Protein AF-A0A2E5LVS2-F1 (afdb_monomer)

pLDDT: mean 78.03, std 19.82, range [31.12, 96.56]

Structure (mmCIF, N/CA/C/O backbone):
data_AF-A0A2E5LVS2-F1
#
_entry.id   AF-A0A2E5LVS2-F1
#
loop_
_atom_site.group_PDB
_atom_site.id
_atom_site.type_symbol
_atom_site.label_atom_id
_atom_site.label_alt_id
_atom_site.label_comp_id
_atom_site.label_asym_id
_atom_site.label_entity_id
_atom_site.label_seq_id
_atom_site.pdbx_PDB_ins_code
_atom_site.Cartn_x
_atom_site.Cartn_y
_atom_site.Cartn_z
_atom_site.occupancy
_atom_site.B_iso_or_equiv
_atom_site.auth_seq_id
_atom_site.auth_comp_id
_atom_site.auth_asym_id
_atom_site.auth_atom_id
_atom_site.pdbx_PDB_model_num
ATOM 1 N N . MET A 1 1 ? 59.643 54.958 29.162 1.00 41.50 1 MET A N 1
ATOM 2 C CA . MET A 1 1 ? 58.735 55.262 28.036 1.00 41.50 1 MET A CA 1
ATOM 3 C C . MET A 1 1 ? 57.508 54.367 28.189 1.00 41.50 1 MET A C 1
ATOM 5 O O . MET A 1 1 ? 57.642 53.160 28.053 1.00 41.50 1 MET A O 1
ATOM 9 N N . LYS A 1 2 ? 56.372 54.912 28.647 1.00 40.38 2 LYS A N 1
ATOM 10 C CA . LYS A 1 2 ? 55.138 54.144 28.903 1.00 40.38 2 LYS A CA 1
ATOM 11 C C . LYS A 1 2 ? 54.353 54.039 27.594 1.00 40.38 2 LYS A C 1
ATOM 13 O O . LYS A 1 2 ? 54.022 55.072 27.023 1.00 40.38 2 LYS A O 1
ATOM 18 N N . ILE A 1 3 ? 54.081 52.824 27.123 1.00 42.75 3 ILE A N 1
ATOM 19 C CA . ILE A 1 3 ? 53.255 52.580 25.933 1.00 42.75 3 ILE A CA 1
ATOM 20 C C . ILE A 1 3 ? 51.883 52.097 26.410 1.00 42.75 3 ILE A C 1
ATOM 22 O O . ILE A 1 3 ? 51.779 51.124 27.154 1.00 42.75 3 ILE A O 1
ATOM 26 N N . ASN A 1 4 ? 50.848 52.841 26.016 1.00 39.09 4 ASN A N 1
ATOM 27 C CA . ASN A 1 4 ? 49.440 52.609 26.326 1.00 39.09 4 ASN A CA 1
ATOM 28 C C . ASN A 1 4 ? 48.941 51.297 25.701 1.00 39.09 4 ASN A C 1
ATOM 30 O O . ASN A 1 4 ? 48.828 51.189 24.483 1.00 39.09 4 ASN A O 1
ATOM 34 N N . PHE A 1 5 ? 48.566 50.335 26.543 1.00 45.84 5 PHE A N 1
ATOM 35 C CA . PHE A 1 5 ? 48.033 49.018 26.166 1.00 45.84 5 PHE A CA 1
ATOM 36 C C . PHE A 1 5 ? 46.488 48.997 26.114 1.00 45.84 5 PHE A C 1
ATOM 38 O O . PHE A 1 5 ? 45.857 47.999 26.442 1.00 45.84 5 PHE A O 1
ATOM 45 N N . GLY A 1 6 ? 45.861 50.131 25.773 1.00 48.12 6 GLY A N 1
ATOM 46 C CA . GLY A 1 6 ? 44.419 50.348 25.975 1.00 48.12 6 GLY A CA 1
ATOM 47 C C . GLY A 1 6 ? 43.539 50.374 24.722 1.00 48.12 6 GLY A C 1
ATOM 48 O O . GLY A 1 6 ? 42.323 50.328 24.859 1.00 48.12 6 GLY A O 1
ATOM 49 N N . LEU A 1 7 ? 44.101 50.445 23.509 1.00 45.38 7 LEU A N 1
ATOM 50 C CA . LEU A 1 7 ? 43.303 50.728 22.299 1.00 45.38 7 LEU A CA 1
ATOM 51 C C . LEU A 1 7 ? 43.203 49.566 21.297 1.00 45.38 7 LEU A C 1
ATOM 53 O O . LEU A 1 7 ? 42.458 49.657 20.329 1.00 45.38 7 LEU A O 1
ATOM 57 N N . PHE A 1 8 ? 43.908 48.456 21.526 1.00 41.31 8 PHE A N 1
ATOM 58 C CA . PHE A 1 8 ? 43.892 47.318 20.597 1.00 41.31 8 PHE A CA 1
ATOM 59 C C . PHE A 1 8 ? 42.849 46.244 20.943 1.00 41.31 8 PHE A C 1
ATOM 61 O O . PHE A 1 8 ? 42.468 45.461 20.077 1.00 41.31 8 PHE A O 1
ATOM 68 N N . LEU A 1 9 ? 42.331 46.227 22.177 1.00 42.59 9 LEU A N 1
ATOM 69 C CA . LEU A 1 9 ? 41.341 45.226 22.591 1.00 42.59 9 LEU A CA 1
ATOM 70 C C . LEU A 1 9 ? 39.907 45.570 22.152 1.00 42.59 9 LEU A C 1
ATOM 72 O O . LEU A 1 9 ? 39.088 44.671 21.981 1.00 42.59 9 LEU A O 1
ATOM 76 N N . PHE A 1 10 ? 39.603 46.850 21.915 1.00 41.81 10 PHE A N 1
ATOM 77 C CA . PHE A 1 10 ? 38.253 47.279 21.531 1.00 41.81 10 PHE A CA 1
ATOM 78 C C . PHE A 1 10 ? 37.945 47.106 20.037 1.00 41.81 10 PHE A C 1
ATOM 80 O O . PHE A 1 10 ? 36.781 46.975 19.680 1.00 41.81 10 PHE A O 1
ATOM 87 N N . LEU A 1 11 ? 38.963 47.041 19.170 1.00 41.56 11 LEU A N 1
ATOM 88 C CA . LEU A 1 11 ? 38.776 46.801 17.730 1.00 41.56 11 LEU A CA 1
ATOM 89 C C . LEU A 1 11 ? 38.643 45.313 17.373 1.00 41.56 11 LEU A C 1
ATOM 91 O O . LEU A 1 11 ? 38.076 44.983 16.334 1.00 41.56 11 LEU A O 1
ATOM 95 N N . PHE A 1 12 ? 39.105 44.405 18.238 1.00 38.34 12 PHE A N 1
ATOM 96 C CA . PHE A 1 12 ? 38.914 42.967 18.030 1.00 38.34 12 PHE A CA 1
ATOM 97 C C . PHE A 1 12 ? 37.516 42.497 18.462 1.00 38.34 12 PHE A C 1
ATOM 99 O O . PHE A 1 12 ? 36.943 41.611 17.831 1.00 38.34 12 PHE A O 1
ATOM 106 N N . ALA A 1 13 ? 36.922 43.128 19.483 1.00 41.94 13 ALA A N 1
ATOM 107 C CA . ALA A 1 13 ? 35.591 42.767 19.976 1.00 41.94 13 ALA A CA 1
ATOM 108 C C . ALA A 1 13 ? 34.456 43.141 18.999 1.00 41.94 13 ALA A C 1
ATOM 110 O O . ALA A 1 13 ? 33.474 42.409 18.893 1.00 41.94 13 ALA A O 1
ATOM 111 N N . THR A 1 14 ? 34.598 44.220 18.221 1.00 39.84 14 THR A N 1
ATOM 112 C CA . THR A 1 14 ? 33.628 44.581 17.170 1.00 39.84 14 THR A CA 1
ATOM 113 C C . THR A 1 14 ? 33.787 43.756 15.895 1.00 39.84 14 THR A C 1
ATOM 115 O O . THR A 1 14 ? 32.793 43.516 15.213 1.00 39.84 14 THR A O 1
ATOM 118 N N . TYR A 1 15 ? 34.988 43.253 15.585 1.00 40.50 15 TYR A N 1
ATOM 119 C CA . TYR A 1 15 ? 35.176 42.379 14.421 1.00 40.50 15 TYR A CA 1
ATOM 120 C C . TYR A 1 15 ? 34.601 40.972 14.653 1.00 40.50 15 TYR A C 1
ATOM 122 O O . TYR A 1 15 ? 34.038 40.369 13.740 1.00 40.50 15 TYR A O 1
ATOM 130 N N . VAL A 1 16 ? 34.661 40.470 15.892 1.00 42.69 16 VAL A N 1
ATOM 131 C CA . VAL A 1 16 ? 34.097 39.157 16.251 1.00 42.69 16 VAL A CA 1
ATOM 132 C C . VAL A 1 16 ? 32.560 39.167 16.256 1.00 42.69 16 VAL A C 1
ATOM 134 O O . VAL A 1 16 ? 31.952 38.154 15.921 1.00 42.69 16 VAL A O 1
ATOM 137 N N . SER A 1 17 ? 31.911 40.306 16.526 1.00 41.03 17 SER A N 1
ATOM 138 C CA . SER A 1 17 ? 30.441 40.404 16.483 1.00 41.03 17 SER A CA 1
ATOM 139 C C . SER A 1 17 ? 29.857 40.544 15.068 1.00 41.03 17 SER A C 1
ATOM 141 O O . SER A 1 17 ? 28.661 40.324 14.896 1.00 41.03 17 SER A O 1
ATOM 143 N N . ALA A 1 18 ? 30.662 40.881 14.053 1.00 42.03 18 ALA A N 1
ATOM 144 C CA . ALA A 1 18 ? 30.197 41.091 12.673 1.00 42.03 18 ALA A CA 1
ATOM 145 C C . ALA A 1 18 ? 30.369 39.861 11.754 1.00 42.03 18 ALA A C 1
ATOM 147 O O . ALA A 1 18 ? 29.948 39.886 10.602 1.00 42.03 18 ALA A O 1
ATOM 148 N N . GLN A 1 19 ? 30.960 38.770 12.251 1.00 36.53 19 GLN A N 1
ATOM 149 C CA . GLN A 1 19 ? 31.033 37.476 11.547 1.00 36.53 19 GLN A CA 1
ATOM 150 C C . GLN A 1 19 ? 29.864 36.534 11.909 1.00 36.53 19 GLN A C 1
ATOM 152 O O . GLN A 1 19 ? 29.778 35.430 11.377 1.00 36.53 19 GLN A O 1
ATOM 157 N N . GLY A 1 20 ? 28.948 36.968 12.787 1.00 38.09 20 GLY A N 1
ATOM 158 C CA . GLY A 1 20 ? 27.759 36.207 13.196 1.00 38.09 20 GLY A CA 1
ATOM 159 C C . GLY A 1 20 ? 26.577 36.267 12.220 1.00 38.09 20 GLY A C 1
ATOM 160 O O . GLY A 1 20 ? 25.644 35.484 12.355 1.00 38.09 20 GLY A O 1
ATOM 161 N N . GLU A 1 21 ? 26.615 37.143 11.215 1.00 45.47 21 GLU A N 1
ATOM 162 C CA . GLU A 1 21 ? 25.520 37.333 10.258 1.00 45.47 21 GLU A CA 1
ATOM 163 C C . GLU A 1 21 ? 26.070 37.625 8.858 1.00 45.47 21 GLU A C 1
ATOM 165 O O . GLU A 1 21 ? 26.050 38.759 8.410 1.00 45.47 21 GLU A O 1
ATOM 170 N N . LEU A 1 22 ? 26.608 36.619 8.164 1.00 39.66 22 LEU A N 1
ATOM 171 C CA . LEU A 1 22 ? 26.523 36.486 6.698 1.00 39.66 22 LEU A CA 1
ATOM 172 C C . LEU A 1 22 ? 27.245 35.204 6.256 1.00 39.66 22 LEU A C 1
ATOM 174 O O . LEU A 1 22 ? 28.374 35.200 5.777 1.00 39.66 22 LEU A O 1
ATOM 178 N N . SER A 1 23 ? 26.558 34.077 6.365 1.00 31.12 23 SER A N 1
ATOM 179 C CA . SER A 1 23 ? 26.673 33.052 5.331 1.00 31.12 23 SER A CA 1
ATOM 180 C C . SER A 1 23 ? 25.359 32.294 5.282 1.00 31.12 23 SER A C 1
ATOM 182 O O . SER A 1 23 ? 25.131 31.307 5.973 1.00 31.12 23 SER A O 1
ATOM 184 N N . SER A 1 24 ? 24.459 32.793 4.436 1.00 37.41 24 SER A N 1
ATOM 185 C CA . SER A 1 24 ? 23.447 31.962 3.806 1.00 37.41 24 SER A CA 1
ATOM 186 C C . SER A 1 24 ? 24.191 30.892 3.014 1.00 37.41 24 SER A C 1
ATOM 188 O O . SER A 1 24 ? 24.541 31.049 1.841 1.00 37.41 24 SER A O 1
ATOM 190 N N . THR A 1 25 ? 24.507 29.793 3.691 1.00 31.53 25 THR A N 1
ATOM 191 C CA . THR A 1 25 ? 24.977 28.589 3.041 1.00 31.53 25 THR A CA 1
ATOM 192 C C . THR A 1 25 ? 23.837 28.129 2.142 1.00 31.53 25 THR A C 1
ATOM 194 O O . THR A 1 25 ? 22.861 27.509 2.556 1.00 31.53 25 THR A O 1
ATOM 197 N N . ASN A 1 26 ? 23.966 28.454 0.856 1.00 40.41 26 ASN A N 1
ATOM 198 C CA . ASN A 1 26 ? 23.417 27.656 -0.225 1.00 40.41 26 ASN A CA 1
ATOM 199 C C . ASN A 1 26 ? 24.077 26.273 -0.144 1.00 40.41 26 ASN A C 1
ATOM 201 O O . ASN A 1 26 ? 24.916 25.900 -0.964 1.00 40.41 26 ASN A O 1
ATOM 205 N N . GLU A 1 27 ? 23.718 25.512 0.886 1.00 33.72 27 GLU A N 1
ATOM 206 C CA . GLU A 1 27 ? 23.948 24.090 0.934 1.00 33.72 27 GLU A CA 1
ATOM 207 C C . GLU A 1 27 ? 23.067 23.533 -0.181 1.00 33.72 27 GLU A C 1
ATOM 209 O O . GLU A 1 27 ? 21.843 23.441 -0.063 1.00 33.72 27 GLU A O 1
ATOM 214 N N . LYS A 1 28 ? 23.679 23.258 -1.338 1.00 36.34 28 LYS A N 1
ATOM 215 C CA . LYS A 1 28 ? 23.055 22.464 -2.394 1.00 36.34 28 LYS A CA 1
ATOM 216 C C . LYS A 1 28 ? 22.701 21.123 -1.757 1.00 36.34 28 LYS A C 1
ATOM 218 O O . LYS A 1 28 ? 23.527 20.214 -1.745 1.00 36.34 28 LYS A O 1
ATOM 223 N N . LYS A 1 29 ? 21.492 21.034 -1.189 1.00 42.25 29 LYS A N 1
ATOM 224 C CA . LYS A 1 29 ? 20.942 19.842 -0.547 1.00 42.25 29 LYS A CA 1
ATOM 225 C C . LYS A 1 29 ? 21.054 18.708 -1.549 1.00 42.25 29 LYS A C 1
ATOM 227 O O . LYS A 1 29 ? 20.313 18.643 -2.529 1.00 42.25 29 LYS A O 1
ATOM 232 N N . ASN A 1 30 ? 22.032 17.838 -1.331 1.00 46.94 30 ASN A N 1
ATOM 233 C CA . ASN A 1 30 ? 22.162 16.607 -2.085 1.00 46.94 30 ASN A CA 1
ATOM 234 C C . ASN A 1 30 ? 20.861 15.832 -1.829 1.00 46.94 30 ASN A C 1
ATOM 236 O O . ASN A 1 30 ? 20.576 15.532 -0.666 1.00 46.94 30 ASN A O 1
ATOM 240 N N . PRO A 1 31 ? 20.023 15.554 -2.843 1.00 56.28 31 PRO A N 1
ATOM 241 C CA . PRO A 1 31 ? 18.733 14.939 -2.582 1.00 56.28 31 PRO A CA 1
ATOM 242 C C . PRO A 1 31 ? 18.976 13.567 -1.954 1.00 56.28 31 PRO A C 1
ATOM 244 O O . PRO A 1 31 ? 19.654 12.716 -2.543 1.00 56.28 31 PRO A O 1
ATOM 247 N N . LYS A 1 32 ? 18.461 13.376 -0.733 1.00 63.31 32 LYS A N 1
ATOM 248 C CA . LYS A 1 32 ? 18.634 12.149 0.046 1.00 63.31 32 LYS A CA 1
ATOM 249 C C . LYS A 1 32 ? 18.230 10.947 -0.820 1.00 63.31 32 LYS A C 1
ATOM 251 O O . LYS A 1 32 ? 17.084 10.823 -1.251 1.00 63.31 32 LYS A O 1
ATOM 256 N N . LYS A 1 33 ? 19.192 10.057 -1.106 1.00 81.50 33 LYS A N 1
ATOM 257 C CA . LYS A 1 33 ? 18.952 8.793 -1.839 1.00 81.50 33 LYS A CA 1
ATOM 258 C C . LYS A 1 33 ? 18.170 7.774 -1.000 1.00 81.50 33 LYS A C 1
ATOM 260 O O . LYS A 1 33 ? 17.639 6.808 -1.551 1.00 81.50 33 LYS A O 1
ATOM 265 N N . TRP A 1 34 ? 18.116 8.002 0.307 1.00 90.56 34 TRP A N 1
ATOM 266 C CA . TRP A 1 34 ? 17.447 7.189 1.308 1.00 90.56 34 TRP A CA 1
ATOM 267 C C . TRP A 1 34 ? 16.648 8.094 2.244 1.00 90.56 34 TRP A C 1
ATOM 269 O O . TRP A 1 34 ? 17.175 9.102 2.713 1.00 90.56 34 TRP A O 1
ATOM 279 N N . LEU A 1 35 ? 15.398 7.731 2.501 1.00 92.69 35 LEU A N 1
ATOM 280 C CA . LEU A 1 35 ? 14.514 8.387 3.451 1.00 92.69 35 LEU A CA 1
ATOM 281 C C . LEU A 1 35 ? 14.082 7.350 4.493 1.00 92.69 35 LEU A C 1
ATOM 283 O O . LEU A 1 35 ? 13.681 6.247 4.134 1.00 92.69 35 LEU A O 1
ATOM 287 N N . GLU A 1 36 ? 14.199 7.679 5.775 1.00 93.12 36 GLU A N 1
ATOM 288 C CA . GLU A 1 36 ? 13.856 6.735 6.845 1.00 93.12 36 GLU A CA 1
ATOM 289 C C . GLU A 1 36 ? 12.352 6.483 6.902 1.00 93.12 36 GLU A C 1
ATOM 291 O O . GLU A 1 36 ? 11.939 5.329 6.864 1.00 93.12 36 GLU A O 1
ATOM 296 N N . SER A 1 37 ? 11.550 7.549 6.880 1.00 94.44 37 SER A N 1
ATOM 297 C CA . SER A 1 37 ? 10.091 7.484 6.910 1.00 94.44 37 SER A CA 1
ATOM 298 C C . SER A 1 37 ? 9.473 8.554 6.006 1.00 94.44 37 SER A C 1
ATOM 300 O O . SER A 1 37 ? 10.054 9.628 5.817 1.00 94.44 37 SER A O 1
ATOM 302 N N . LEU A 1 38 ? 8.313 8.249 5.426 1.00 95.69 38 LEU A N 1
ATOM 303 C CA . LEU A 1 38 ? 7.496 9.168 4.633 1.00 95.69 38 LEU A CA 1
ATOM 304 C C . LEU A 1 38 ? 6.033 8.991 5.013 1.00 95.69 38 LEU A C 1
ATOM 306 O O . LEU A 1 38 ? 5.530 7.872 4.998 1.00 95.69 38 LEU A O 1
ATOM 310 N N . THR A 1 39 ? 5.334 10.090 5.266 1.00 96.50 39 THR A N 1
ATOM 311 C CA . THR A 1 39 ? 3.876 10.065 5.422 1.00 96.50 39 THR A CA 1
ATOM 312 C C . THR A 1 39 ? 3.171 10.373 4.106 1.00 96.50 39 THR A C 1
ATOM 314 O O . THR A 1 39 ? 3.719 11.053 3.229 1.00 96.50 39 THR A O 1
ATOM 317 N N . TYR A 1 40 ? 1.921 9.927 3.974 1.00 95.12 40 TYR A N 1
ATOM 318 C CA . TYR A 1 40 ? 1.060 10.334 2.868 1.00 95.12 40 TYR A CA 1
ATOM 319 C C . TYR A 1 40 ? 1.011 11.861 2.720 1.00 95.12 40 TYR A C 1
ATOM 321 O O . TYR A 1 40 ? 1.280 12.376 1.636 1.00 95.12 40 TYR A O 1
ATOM 329 N N . ASN A 1 41 ? 0.796 12.600 3.811 1.00 95.06 41 ASN A N 1
ATOM 330 C CA . ASN A 1 41 ? 0.714 14.064 3.770 1.00 95.06 41 ASN A CA 1
ATOM 331 C C . ASN A 1 41 ? 2.005 14.709 3.239 1.00 95.06 41 ASN A C 1
ATOM 333 O O . ASN A 1 41 ? 1.948 15.572 2.367 1.00 95.06 41 ASN A O 1
ATOM 337 N N . GLN A 1 42 ? 3.176 14.231 3.672 1.00 94.44 42 GLN A N 1
ATOM 338 C CA . GLN A 1 42 ? 4.465 14.690 3.136 1.00 94.44 42 GLN A CA 1
ATOM 339 C C . GLN A 1 42 ? 4.619 14.381 1.642 1.00 94.44 42 GLN A C 1
ATOM 341 O O . GLN A 1 42 ? 5.179 15.177 0.894 1.00 94.44 42 GLN A O 1
ATOM 346 N N . SER A 1 43 ? 4.113 13.234 1.179 1.00 93.25 43 SER A N 1
ATOM 347 C CA . SER A 1 43 ? 4.176 12.861 -0.241 1.00 93.25 43 SER A CA 1
ATOM 348 C C . SER A 1 43 ? 3.359 13.791 -1.152 1.00 93.25 43 SER A C 1
ATOM 350 O O . SER A 1 43 ? 3.682 13.913 -2.339 1.00 93.25 43 SER A O 1
ATOM 352 N N . GLN A 1 44 ? 2.345 14.458 -0.587 1.00 94.31 44 GLN A N 1
ATOM 353 C CA . GLN A 1 44 ? 1.469 15.411 -1.272 1.00 94.31 44 GLN A CA 1
ATOM 354 C C . GLN A 1 44 ? 1.881 16.878 -1.062 1.00 94.31 44 GLN A C 1
ATOM 356 O O . GLN A 1 44 ? 1.473 17.733 -1.846 1.00 94.31 44 GLN A O 1
ATOM 361 N N . ASP A 1 45 ? 2.719 17.178 -0.065 1.00 94.31 45 ASP A N 1
ATOM 362 C CA . ASP A 1 45 ? 3.201 18.535 0.197 1.00 94.31 45 ASP A CA 1
ATOM 363 C C . ASP A 1 45 ? 4.255 18.989 -0.824 1.00 94.31 45 ASP A C 1
ATOM 365 O O . ASP A 1 45 ? 5.323 18.391 -0.983 1.00 94.31 45 ASP A O 1
ATOM 369 N N . ILE A 1 46 ? 3.959 20.100 -1.497 1.00 92.19 46 ILE A N 1
ATOM 370 C CA . ILE A 1 46 ? 4.773 20.668 -2.568 1.00 92.19 46 ILE A CA 1
ATOM 371 C C . ILE A 1 46 ? 6.157 21.116 -2.107 1.00 92.19 46 ILE A C 1
ATOM 373 O O . ILE A 1 46 ? 7.117 20.995 -2.878 1.00 92.19 46 ILE A O 1
ATOM 377 N N . GLU A 1 47 ? 6.273 21.643 -0.890 1.00 91.38 47 GLU A N 1
ATOM 378 C CA . GLU A 1 47 ? 7.550 22.108 -0.348 1.00 91.38 47 GLU A CA 1
ATOM 379 C C . GLU A 1 47 ? 8.449 20.924 -0.003 1.00 91.38 47 GLU A C 1
ATOM 381 O O . GLU A 1 47 ? 9.649 20.933 -0.302 1.00 91.38 47 GLU A O 1
ATOM 386 N N . PHE A 1 48 ? 7.852 19.856 0.522 1.00 91.69 48 PHE A N 1
ATOM 387 C CA . PHE A 1 48 ? 8.541 18.606 0.778 1.00 91.69 48 PHE A CA 1
ATOM 388 C C . PHE A 1 48 ? 8.955 17.890 -0.514 1.00 91.69 48 PHE A C 1
ATOM 390 O O . PHE A 1 48 ? 10.150 17.685 -0.763 1.00 91.69 48 PHE A O 1
ATOM 397 N N . TYR A 1 49 ? 7.995 17.511 -1.370 1.00 90.88 49 TYR A N 1
ATOM 398 C CA . TYR A 1 49 ? 8.270 16.548 -2.436 1.00 90.88 49 TYR A CA 1
ATOM 399 C C . TYR A 1 49 ? 9.203 17.085 -3.520 1.00 90.88 49 TYR A C 1
ATOM 401 O O . TYR A 1 49 ? 9.947 16.304 -4.112 1.00 90.88 49 TYR A O 1
ATOM 409 N N . LYS A 1 50 ? 9.222 18.401 -3.783 1.00 90.62 50 LYS A N 1
ATOM 410 C CA . LYS A 1 50 ? 10.109 19.009 -4.798 1.00 90.62 50 LYS A CA 1
ATOM 411 C C . LYS A 1 50 ? 11.591 18.741 -4.527 1.00 90.62 50 LYS A C 1
ATOM 413 O O . LYS A 1 50 ? 12.393 18.722 -5.462 1.00 90.62 50 LYS A O 1
ATOM 418 N N . ASN A 1 51 ? 11.940 18.542 -3.257 1.00 89.31 51 ASN A N 1
ATOM 419 C CA . ASN A 1 51 ? 13.305 18.310 -2.795 1.00 89.31 51 ASN A CA 1
ATOM 420 C C . ASN A 1 51 ? 13.703 16.825 -2.805 1.00 89.31 51 ASN A C 1
ATOM 422 O O . ASN A 1 51 ? 14.866 16.487 -2.570 1.00 89.31 51 ASN A O 1
ATOM 426 N N . ILE A 1 52 ? 12.761 15.927 -3.095 1.00 90.06 52 ILE A N 1
ATOM 427 C CA . ILE A 1 52 ? 12.994 14.486 -3.145 1.00 90.06 52 ILE A CA 1
ATOM 428 C C . ILE A 1 52 ? 13.328 14.074 -4.578 1.00 90.06 52 ILE A C 1
ATOM 430 O O . ILE A 1 52 ? 12.782 14.587 -5.551 1.00 90.06 52 ILE A O 1
ATOM 434 N N . LYS A 1 53 ? 14.266 13.139 -4.743 1.00 90.50 53 LYS A N 1
ATOM 435 C CA . LYS A 1 53 ? 14.582 12.580 -6.060 1.00 90.50 53 LYS A CA 1
ATOM 436 C C . LYS A 1 53 ? 13.630 11.424 -6.366 1.00 90.50 53 LYS A C 1
ATOM 438 O O . LYS A 1 53 ? 13.361 10.580 -5.519 1.00 90.50 53 LYS A O 1
ATOM 443 N N . SER A 1 54 ? 13.190 11.321 -7.620 1.00 90.19 54 SER A N 1
ATOM 444 C CA . SER A 1 54 ? 12.442 10.141 -8.065 1.00 90.19 54 SER A CA 1
ATOM 445 C C . SER A 1 54 ? 13.259 8.860 -7.859 1.00 90.19 54 SER A C 1
ATOM 447 O O . SER A 1 54 ? 14.434 8.797 -8.238 1.00 90.19 54 SER A O 1
ATOM 449 N N . GLY A 1 55 ? 12.638 7.837 -7.279 1.00 89.75 55 GLY A N 1
ATOM 450 C CA . GLY A 1 55 ? 13.277 6.568 -6.953 1.00 89.75 55 GLY A CA 1
ATOM 451 C C . GLY A 1 55 ? 14.067 6.563 -5.640 1.00 89.75 55 GLY A C 1
ATOM 452 O O . GLY A 1 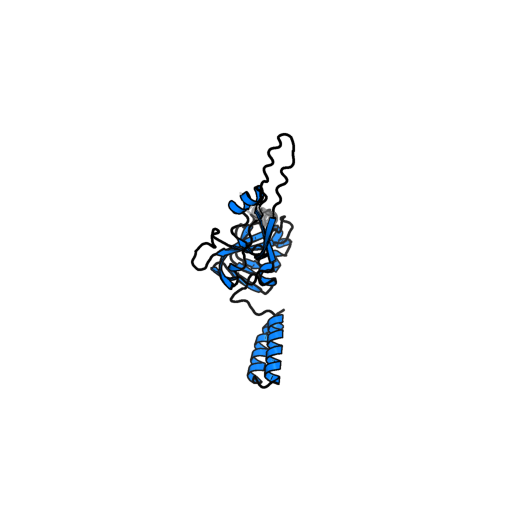55 ? 14.810 5.604 -5.417 1.00 89.75 55 GLY A O 1
ATOM 453 N N . THR A 1 56 ? 13.935 7.589 -4.788 1.00 93.56 56 THR A N 1
ATOM 454 C CA . THR A 1 56 ? 14.493 7.586 -3.425 1.00 93.56 56 THR A CA 1
ATOM 455 C C . THR A 1 56 ? 13.961 6.381 -2.648 1.00 93.56 56 THR A C 1
ATOM 457 O O . THR A 1 56 ? 12.764 6.099 -2.674 1.00 93.56 56 THR A O 1
ATOM 460 N N . LYS A 1 57 ? 14.859 5.633 -1.998 1.00 95.31 57 LYS A N 1
ATOM 461 C CA . LYS A 1 57 ? 14.509 4.443 -1.206 1.00 95.31 57 LYS A CA 1
ATOM 462 C C . LYS A 1 57 ? 13.878 4.841 0.131 1.00 95.31 57 LYS A C 1
ATOM 464 O O . LYS A 1 57 ? 14.261 5.876 0.671 1.00 95.31 57 LYS A O 1
ATOM 469 N N . LEU A 1 58 ? 12.982 4.002 0.654 1.00 95.25 58 LEU A N 1
ATOM 470 C CA . LEU A 1 58 ? 12.320 4.210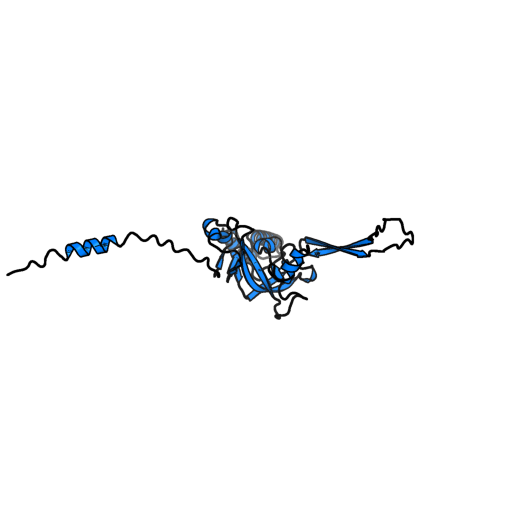 1.946 1.00 95.25 58 LEU A CA 1
ATOM 471 C C . LEU A 1 58 ? 12.491 3.033 2.900 1.00 95.25 58 LEU A C 1
ATOM 473 O O . LEU A 1 58 ? 12.482 1.883 2.451 1.00 95.25 58 LEU A O 1
ATOM 477 N N . GLY A 1 59 ? 12.608 3.346 4.192 1.00 94.62 59 GLY A N 1
ATOM 478 C CA . GLY A 1 59 ? 12.548 2.377 5.290 1.00 94.62 59 GLY A CA 1
ATOM 479 C C . GLY A 1 59 ? 11.121 2.113 5.781 1.00 94.62 59 GLY A C 1
ATOM 480 O O . GLY A 1 59 ? 10.741 0.957 5.949 1.00 94.62 59 GLY A O 1
ATOM 481 N N . GLU A 1 60 ? 10.332 3.174 5.941 1.00 96.06 60 GLU A N 1
ATOM 482 C CA . GLU A 1 60 ? 8.952 3.154 6.427 1.00 96.06 60 GLU A CA 1
ATOM 483 C C . GLU A 1 60 ? 8.055 4.061 5.570 1.00 96.06 60 GLU A C 1
ATOM 485 O O . GLU A 1 60 ? 8.483 5.113 5.083 1.00 96.06 60 GLU A O 1
ATOM 490 N N . TYR A 1 61 ? 6.803 3.650 5.390 1.00 96.56 61 TYR A N 1
ATOM 491 C CA . TYR A 1 61 ? 5.749 4.468 4.807 1.00 96.56 61 TYR A CA 1
ATOM 492 C C . TYR A 1 61 ? 4.519 4.471 5.708 1.00 96.56 61 TYR A C 1
ATOM 494 O O . TYR A 1 61 ? 4.054 3.407 6.105 1.00 96.56 61 TYR A O 1
ATOM 502 N N . ILE A 1 62 ? 3.992 5.658 6.002 1.00 95.19 62 ILE A N 1
ATOM 503 C CA . ILE A 1 62 ? 2.759 5.841 6.768 1.00 95.19 62 ILE A CA 1
ATOM 504 C C . ILE A 1 62 ? 1.656 6.245 5.792 1.00 95.19 62 ILE A C 1
ATOM 506 O O . ILE A 1 62 ? 1.741 7.311 5.171 1.00 95.19 62 ILE A O 1
ATOM 510 N N . THR A 1 63 ? 0.650 5.382 5.652 1.00 93.62 63 THR A N 1
ATOM 511 C CA . THR A 1 63 ? -0.452 5.563 4.700 1.00 93.62 63 THR A CA 1
ATOM 512 C C . THR A 1 63 ? -1.366 6.720 5.092 1.00 93.62 63 THR A C 1
ATOM 514 O O . THR A 1 63 ? -1.289 7.224 6.215 1.00 93.62 63 THR A O 1
ATOM 517 N N . TYR A 1 64 ? -2.297 7.096 4.210 1.00 90.88 64 TYR A N 1
ATOM 518 C CA . TYR A 1 64 ? -3.350 8.069 4.534 1.00 90.88 64 TYR A CA 1
ATOM 519 C C . TYR A 1 64 ? -4.115 7.705 5.821 1.00 90.88 64 TYR A C 1
ATOM 521 O O . TYR A 1 64 ? -4.304 8.553 6.689 1.00 90.88 64 TYR A O 1
ATOM 529 N N . ASP A 1 65 ? -4.454 6.423 5.990 1.00 84.75 65 ASP A N 1
ATOM 530 C CA . ASP A 1 65 ? -5.154 5.911 7.180 1.00 84.75 65 ASP A CA 1
ATOM 531 C C . ASP A 1 65 ? -4.251 5.716 8.419 1.00 84.75 65 ASP A C 1
ATOM 533 O O . ASP A 1 65 ? -4.659 5.091 9.395 1.00 84.75 65 ASP A O 1
ATOM 537 N N . GLY A 1 66 ? -3.002 6.195 8.389 1.00 86.94 66 GLY A N 1
ATOM 538 C CA . GLY A 1 66 ? -2.072 6.107 9.520 1.00 86.94 66 GLY A CA 1
ATOM 539 C C . GLY A 1 66 ? -1.403 4.741 9.716 1.00 86.94 66 GLY A C 1
ATOM 540 O O . GLY A 1 66 ? -0.697 4.544 10.703 1.00 86.94 66 GLY A O 1
ATOM 541 N N . ASN A 1 67 ? -1.573 3.797 8.787 1.00 91.00 67 ASN A N 1
ATOM 542 C CA . ASN A 1 67 ? -0.922 2.491 8.865 1.00 91.00 67 ASN A CA 1
ATOM 543 C C . ASN A 1 67 ? 0.555 2.590 8.490 1.00 91.00 67 ASN A C 1
ATOM 545 O O . ASN A 1 67 ? 0.901 3.186 7.473 1.00 91.00 67 ASN A O 1
ATOM 549 N N . SER A 1 68 ? 1.422 1.951 9.273 1.00 92.81 68 SER A N 1
ATOM 550 C CA . SER A 1 68 ? 2.847 1.847 8.960 1.00 92.81 68 SER A CA 1
ATOM 551 C C . SER A 1 68 ? 3.134 0.601 8.117 1.00 92.81 68 SER A C 1
ATOM 553 O O . SER A 1 68 ? 2.639 -0.486 8.411 1.00 92.81 68 SER A O 1
ATOM 555 N N . ILE A 1 69 ? 3.941 0.773 7.069 1.00 95.31 69 ILE A N 1
ATOM 556 C CA . ILE A 1 69 ? 4.485 -0.288 6.221 1.00 95.31 69 ILE A CA 1
ATOM 557 C C . ILE A 1 69 ? 6.006 -0.183 6.258 1.00 95.31 69 ILE A C 1
ATOM 559 O O . ILE A 1 69 ? 6.570 0.850 5.888 1.00 95.31 69 ILE A O 1
ATOM 563 N N . LYS A 1 70 ? 6.681 -1.257 6.662 1.00 95.56 70 LYS A N 1
ATOM 564 C CA . LYS A 1 70 ? 8.139 -1.349 6.789 1.00 95.56 70 LYS A CA 1
ATOM 565 C C . LYS A 1 70 ? 8.712 -2.449 5.911 1.00 95.56 70 LYS A C 1
ATOM 567 O O . LY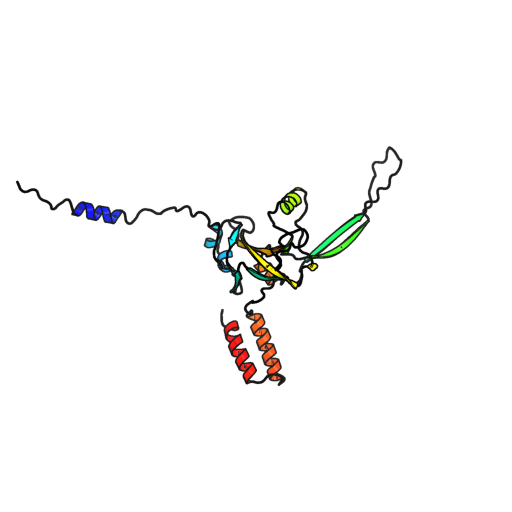S A 1 70 ? 8.025 -3.353 5.440 1.00 95.56 70 LYS A O 1
ATOM 572 N N . LEU A 1 71 ? 10.020 -2.375 5.688 1.00 94.81 71 LEU A N 1
ATOM 573 C CA . LEU A 1 71 ? 10.753 -3.470 5.057 1.00 94.81 71 LEU A CA 1
ATOM 574 C C . LEU A 1 71 ? 10.667 -4.731 5.926 1.00 94.81 71 LEU A C 1
ATOM 576 O O . LEU A 1 71 ? 10.925 -4.679 7.124 1.00 94.81 71 LEU A O 1
ATOM 580 N N . GLY A 1 72 ? 10.340 -5.861 5.303 1.00 92.00 72 GLY A N 1
ATOM 581 C CA . GLY A 1 72 ? 10.126 -7.137 5.983 1.00 92.00 72 GLY A CA 1
ATOM 582 C C . GLY A 1 72 ? 8.682 -7.392 6.422 1.00 92.00 72 GLY A C 1
ATOM 583 O O . GLY A 1 72 ? 8.367 -8.526 6.784 1.00 92.00 72 GLY A O 1
ATOM 584 N N . ASP A 1 73 ? 7.790 -6.400 6.336 1.00 94.12 73 ASP A N 1
ATOM 585 C CA . ASP A 1 73 ? 6.384 -6.606 6.679 1.00 94.12 73 ASP A CA 1
ATOM 586 C C . ASP A 1 73 ? 5.716 -7.592 5.723 1.00 94.12 73 ASP A C 1
ATOM 588 O O . ASP A 1 73 ? 6.018 -7.649 4.527 1.00 94.12 73 ASP A O 1
ATOM 592 N N . THR A 1 74 ? 4.777 -8.367 6.264 1.00 93.44 74 THR A N 1
ATOM 593 C CA . THR A 1 74 ? 3.954 -9.285 5.475 1.00 93.44 74 THR A CA 1
ATOM 594 C C . THR A 1 74 ? 2.644 -8.614 5.086 1.00 93.44 74 THR A C 1
ATOM 596 O O . THR A 1 74 ? 1.867 -8.211 5.953 1.00 93.44 74 THR A O 1
ATOM 599 N N . LEU A 1 75 ? 2.377 -8.551 3.787 1.00 94.69 75 LEU A N 1
ATOM 600 C CA . LEU A 1 75 ? 1.139 -8.052 3.196 1.00 94.69 75 LEU A CA 1
ATOM 601 C C . LEU A 1 75 ? 0.382 -9.202 2.522 1.00 94.69 75 LEU A C 1
ATOM 603 O O . LEU A 1 75 ? 0.917 -10.302 2.360 1.00 94.69 75 LEU A O 1
ATOM 607 N N . ILE A 1 76 ? -0.866 -8.953 2.139 1.00 93.75 76 ILE A N 1
ATOM 608 C CA . ILE A 1 76 ? -1.699 -9.909 1.406 1.00 93.75 76 ILE A CA 1
ATOM 609 C C . ILE A 1 76 ? -2.133 -9.256 0.098 1.00 93.75 76 ILE A C 1
ATOM 611 O O . ILE A 1 76 ? -2.542 -8.094 0.085 1.00 93.75 76 ILE A O 1
ATOM 615 N N . ILE A 1 77 ? -2.033 -9.994 -1.002 1.00 93.62 77 ILE A N 1
ATOM 616 C CA . ILE A 1 77 ? -2.588 -9.564 -2.285 1.00 93.62 77 ILE A CA 1
ATOM 617 C C . ILE A 1 77 ? -4.099 -9.801 -2.254 1.00 93.62 77 ILE A C 1
ATOM 619 O O . ILE A 1 77 ? -4.551 -10.909 -1.975 1.00 93.62 77 ILE A O 1
ATOM 623 N N . GLY A 1 78 ? -4.881 -8.758 -2.509 1.00 92.44 78 GLY A N 1
ATOM 624 C CA . GLY A 1 78 ? -6.339 -8.827 -2.507 1.00 92.44 78 GLY A CA 1
ATOM 625 C C . GLY A 1 78 ? -6.915 -9.281 -3.848 1.00 92.44 78 GLY A C 1
ATOM 626 O O . GLY A 1 78 ? -6.318 -10.103 -4.546 1.00 92.44 78 GLY A O 1
ATOM 627 N N . ALA A 1 79 ? -8.093 -8.769 -4.204 1.00 90.88 79 ALA A N 1
ATOM 628 C CA . ALA A 1 79 ? -8.794 -9.169 -5.424 1.00 90.88 79 ALA A CA 1
ATOM 629 C C . ALA A 1 79 ? -8.363 -8.314 -6.631 1.00 90.88 79 ALA A C 1
ATOM 631 O O . ALA A 1 79 ? -8.206 -7.104 -6.482 1.00 90.88 79 ALA A O 1
ATOM 632 N N . PRO A 1 80 ? -8.193 -8.900 -7.829 1.00 90.62 80 PRO A N 1
ATOM 633 C CA . PRO A 1 80 ? -7.895 -8.132 -9.035 1.00 90.62 80 PRO A CA 1
ATOM 634 C C . PRO A 1 80 ? -9.077 -7.238 -9.432 1.00 90.62 80 PRO A C 1
ATOM 636 O O . PRO A 1 80 ? -10.227 -7.675 -9.415 1.00 90.62 80 PRO A O 1
ATOM 639 N N . THR A 1 81 ? -8.791 -6.001 -9.847 1.00 87.81 81 THR A N 1
ATOM 640 C CA . THR A 1 81 ? -9.830 -5.016 -10.219 1.00 87.81 81 THR A CA 1
ATOM 641 C C . THR A 1 81 ? -9.919 -4.741 -11.718 1.00 87.81 81 THR A C 1
ATOM 643 O O . THR A 1 81 ? -10.846 -4.074 -12.175 1.00 87.81 81 THR A O 1
ATOM 646 N N . SER A 1 82 ? -8.976 -5.261 -12.508 1.00 81.50 82 SER A N 1
ATOM 647 C CA . SER A 1 82 ? -8.955 -5.091 -13.962 1.00 81.50 82 SER A CA 1
ATOM 648 C C . SER A 1 82 ? -9.190 -6.413 -14.690 1.00 81.50 82 SER A C 1
ATOM 650 O O . SER A 1 82 ? -8.959 -7.502 -14.163 1.00 81.50 82 SER A O 1
ATOM 652 N N . SER A 1 83 ? -9.631 -6.324 -15.939 1.00 70.38 83 SER A N 1
ATOM 653 C CA . SER A 1 83 ? -9.692 -7.458 -16.857 1.00 70.38 83 SER A CA 1
ATOM 654 C C . SER A 1 83 ? -8.727 -7.224 -18.010 1.00 70.38 83 SER A C 1
ATOM 656 O O . SER A 1 83 ? -8.799 -6.185 -18.667 1.00 70.38 83 SER A O 1
ATOM 658 N N . SER A 1 84 ? -7.870 -8.198 -18.289 1.00 64.19 84 SER A N 1
ATOM 659 C CA . SER A 1 84 ? -7.028 -8.218 -19.479 1.00 64.19 84 SER A CA 1
ATOM 660 C C . SER A 1 84 ? -7.542 -9.273 -20.460 1.00 64.19 84 SER A C 1
ATOM 662 O O . SER A 1 84 ? -8.195 -10.243 -20.074 1.00 64.19 84 SER A O 1
ATOM 664 N N . SER A 1 85 ? -7.278 -9.084 -21.751 1.00 54.22 85 SER A N 1
ATOM 665 C CA . SER A 1 85 ? -7.624 -10.051 -22.796 1.00 54.22 85 SER A CA 1
ATOM 666 C C . SER A 1 85 ? -6.382 -10.393 -23.604 1.00 54.22 85 SER A C 1
ATOM 668 O O . SER A 1 85 ? -5.618 -9.506 -23.985 1.00 54.22 85 SER A O 1
ATOM 670 N N . TYR A 1 86 ? -6.176 -11.684 -23.865 1.00 51.44 86 TYR A N 1
ATOM 671 C CA . TYR A 1 86 ? -5.221 -12.129 -24.875 1.00 51.44 86 TYR A CA 1
ATOM 672 C C . TYR A 1 86 ? -5.995 -12.658 -26.076 1.00 51.44 86 TYR A C 1
ATOM 674 O O . TYR A 1 86 ? -6.882 -13.502 -25.943 1.00 51.44 86 TYR A O 1
ATOM 682 N N . ASN A 1 87 ? -5.636 -12.160 -27.257 1.00 47.84 87 ASN A N 1
ATOM 683 C CA . ASN A 1 87 ? -6.114 -12.689 -28.524 1.00 47.84 87 ASN A CA 1
ATOM 684 C C . ASN A 1 87 ? -5.121 -13.748 -29.000 1.00 47.84 87 ASN A C 1
ATOM 686 O O . ASN A 1 87 ? -4.008 -13.413 -29.406 1.00 47.84 87 ASN A O 1
ATOM 690 N N . VAL A 1 88 ? -5.512 -15.023 -28.971 1.00 51.81 88 VAL A N 1
ATOM 691 C CA . VAL A 1 88 ? -4.748 -16.071 -29.658 1.00 51.81 88 VAL A CA 1
ATOM 692 C C . VAL A 1 88 ? -5.233 -16.099 -31.102 1.00 51.81 88 VAL A C 1
ATOM 694 O O . VAL A 1 88 ? -6.285 -16.662 -31.400 1.00 51.81 88 VAL A O 1
ATOM 697 N N . GLY A 1 89 ? -4.507 -15.422 -31.991 1.00 46.06 89 GLY A N 1
ATOM 698 C CA . GLY A 1 89 ? -4.764 -15.458 -33.427 1.00 46.06 89 GLY A CA 1
ATOM 699 C C . GLY A 1 89 ? -4.023 -16.621 -34.076 1.00 46.06 89 GLY A C 1
ATOM 700 O O . GLY A 1 89 ? -2.796 -16.611 -34.133 1.00 46.06 89 GLY A O 1
ATOM 701 N N . HIS A 1 90 ? -4.750 -17.602 -34.610 1.00 50.62 90 HIS A N 1
ATOM 702 C CA . HIS A 1 90 ? -4.172 -18.550 -35.561 1.00 50.62 90 HIS A CA 1
ATOM 703 C C . HIS A 1 90 ? -4.278 -17.940 -36.963 1.00 50.62 90 HIS A C 1
ATOM 705 O O . HIS A 1 90 ? -5.379 -17.784 -37.492 1.00 50.62 90 HIS A O 1
ATOM 711 N N . ALA A 1 91 ? -3.147 -17.561 -37.559 1.00 48.94 91 ALA A N 1
ATOM 712 C CA . ALA A 1 91 ? -3.112 -17.099 -38.942 1.00 48.94 91 ALA A CA 1
ATOM 713 C C . ALA A 1 91 ? -3.123 -18.313 -39.884 1.00 48.94 91 ALA A C 1
ATOM 715 O O . ALA A 1 91 ? -2.128 -19.028 -39.990 1.00 48.94 91 ALA A O 1
ATOM 716 N N . TRP A 1 92 ? -4.242 -18.548 -40.572 1.00 46.03 92 TRP A N 1
ATOM 717 C CA . TRP A 1 92 ? -4.292 -19.496 -41.686 1.00 46.03 92 TRP A CA 1
ATOM 718 C C . TRP A 1 92 ? -3.898 -18.769 -42.975 1.00 46.03 92 TRP A C 1
ATOM 720 O O . TRP A 1 92 ? -4.635 -17.923 -43.481 1.00 46.03 92 TRP A O 1
ATOM 730 N N . GLY A 1 93 ? -2.709 -19.077 -43.494 1.00 52.44 93 GLY A N 1
ATOM 731 C CA . GLY A 1 93 ? -2.261 -18.602 -44.800 1.00 52.44 93 GLY A CA 1
ATOM 732 C C . GLY A 1 93 ? -2.903 -19.427 -45.912 1.00 52.44 93 GLY A C 1
ATOM 733 O O . GLY A 1 93 ? -2.547 -20.587 -46.103 1.00 52.44 93 GLY A O 1
ATOM 734 N N . GLN A 1 94 ? -3.842 -18.844 -46.656 1.00 47.53 94 GLN A N 1
ATOM 735 C CA . GLN A 1 94 ? -4.402 -19.477 -47.848 1.00 47.53 94 GLN A CA 1
ATOM 736 C C . GLN A 1 94 ? -3.468 -19.186 -49.034 1.00 47.53 94 GLN A C 1
ATOM 738 O O . GLN A 1 94 ? -3.463 -18.093 -49.595 1.00 47.53 94 GLN A O 1
ATOM 743 N N . SER A 1 95 ? -2.612 -20.151 -49.374 1.00 49.50 95 SER A N 1
ATOM 744 C CA . SER A 1 95 ? -1.775 -20.088 -50.576 1.00 49.50 95 SER A CA 1
ATOM 745 C C . SER A 1 95 ? -2.656 -20.296 -51.811 1.00 49.50 95 SER A C 1
ATOM 747 O O . SER A 1 95 ? -3.126 -21.407 -52.051 1.00 49.50 95 SER A O 1
ATOM 749 N N . SER A 1 96 ? -2.896 -19.239 -52.594 1.00 48.53 96 SER A N 1
ATOM 750 C CA . SER A 1 96 ? -3.436 -19.376 -53.952 1.00 48.53 96 SER A CA 1
ATOM 751 C C . SER A 1 96 ? -2.282 -19.287 -54.956 1.00 48.53 96 SER A C 1
ATOM 753 O O . SER A 1 96 ? -1.524 -18.318 -54.960 1.00 48.53 96 SER A O 1
ATOM 755 N N . SER A 1 97 ? -2.119 -20.316 -55.795 1.00 50.16 97 SER A N 1
ATOM 756 C CA . SER A 1 97 ? -1.060 -20.432 -56.819 1.00 50.16 97 SER A CA 1
ATOM 757 C C . SER A 1 97 ? -1.290 -19.518 -58.031 1.00 50.16 97 SER A C 1
ATOM 759 O O . SER A 1 97 ? -1.147 -19.940 -59.176 1.00 50.16 97 SER A O 1
ATOM 761 N N . SER A 1 98 ? -1.661 -18.257 -57.807 1.00 49.22 98 SER A N 1
ATOM 762 C CA . SER A 1 98 ? -1.878 -17.289 -58.881 1.00 49.22 98 SER A CA 1
ATOM 763 C C . SER A 1 98 ? -0.842 -16.175 -58.783 1.00 49.22 98 SER A C 1
ATOM 765 O O . SER A 1 98 ? -0.908 -15.304 -57.918 1.00 49.22 98 SER A O 1
ATOM 767 N N . LYS A 1 99 ? 0.148 -16.220 -59.682 1.00 53.31 99 LYS A N 1
ATOM 768 C CA . LYS A 1 99 ? 1.390 -15.418 -59.678 1.00 53.31 99 LYS A CA 1
ATOM 769 C C . LYS A 1 99 ? 1.189 -13.893 -59.795 1.00 53.31 99 LYS A C 1
ATOM 771 O O . LYS A 1 99 ? 2.177 -13.175 -59.845 1.00 53.31 99 LYS A O 1
ATOM 776 N N . ASN A 1 100 ? -0.055 -13.403 -59.829 1.00 50.19 100 ASN A N 1
ATOM 777 C CA . ASN A 1 100 ? -0.404 -11.993 -60.035 1.00 50.19 100 ASN A CA 1
ATOM 778 C C . ASN A 1 100 ? -1.526 -11.450 -59.124 1.00 50.19 100 ASN A C 1
ATOM 780 O O . ASN A 1 100 ? -2.047 -10.372 -59.395 1.00 50.19 100 ASN A O 1
ATOM 784 N N . ILE A 1 101 ? -1.890 -12.127 -58.027 1.00 49.25 101 ILE A N 1
ATOM 785 C CA . ILE A 1 101 ? -2.879 -11.594 -57.073 1.00 49.25 101 ILE A CA 1
ATOM 786 C C . ILE A 1 101 ? -2.191 -11.245 -55.748 1.00 49.25 101 ILE A C 1
ATOM 788 O O . ILE A 1 101 ? -1.877 -12.105 -54.928 1.00 49.25 101 ILE A O 1
ATOM 792 N N . ARG A 1 102 ? -1.976 -9.945 -55.517 1.00 51.31 102 ARG A N 1
ATOM 793 C CA . ARG A 1 102 ? -1.601 -9.384 -54.210 1.00 51.31 102 ARG A CA 1
ATOM 794 C C . ARG A 1 102 ? -2.809 -9.367 -53.263 1.00 51.31 102 ARG A C 1
ATOM 796 O O . ARG A 1 102 ? -3.286 -8.299 -52.909 1.00 51.31 102 ARG A O 1
ATOM 803 N N . THR A 1 103 ? -3.305 -10.524 -52.835 1.00 47.09 103 THR A N 1
ATOM 804 C CA . THR A 1 103 ? -4.263 -10.602 -51.714 1.00 47.09 103 THR A CA 1
ATOM 805 C C . THR A 1 103 ? -4.022 -11.866 -50.896 1.00 47.09 103 THR A C 1
ATOM 807 O O . THR A 1 103 ? -4.787 -12.823 -50.946 1.00 47.09 103 THR A O 1
ATOM 810 N N . GLY A 1 104 ? -2.938 -11.869 -50.123 1.00 44.53 104 GLY A N 1
ATOM 811 C CA . GLY A 1 104 ? -2.783 -12.767 -48.980 1.00 44.53 104 GLY A CA 1
ATOM 812 C C . GLY A 1 104 ? -3.439 -12.152 -47.745 1.00 44.53 104 GLY A C 1
ATOM 813 O O . GLY A 1 104 ? -2.739 -11.774 -46.811 1.00 44.53 104 GLY A O 1
ATOM 814 N N . SER A 1 105 ? -4.763 -11.985 -47.750 1.00 47.28 105 SER A N 1
ATOM 815 C CA . SER A 1 105 ? -5.495 -11.565 -46.550 1.00 47.28 105 SER A CA 1
ATOM 816 C C . SER A 1 105 ? -5.648 -12.775 -45.631 1.00 47.28 105 SER A C 1
ATOM 818 O O . SER A 1 105 ? -6.561 -13.579 -45.799 1.00 47.28 105 SER A O 1
ATOM 820 N N . ALA A 1 106 ? -4.726 -12.938 -44.682 1.00 51.00 106 ALA A N 1
ATOM 821 C CA . ALA A 1 106 ? -4.875 -13.924 -43.620 1.00 51.00 106 ALA A CA 1
ATOM 822 C C . ALA A 1 106 ? -6.098 -13.555 -42.764 1.00 51.00 106 ALA A C 1
ATOM 824 O O . ALA A 1 106 ? -6.127 -12.494 -42.139 1.00 51.00 106 ALA A O 1
ATOM 825 N N . ILE A 1 107 ? -7.111 -14.424 -42.729 1.00 49.91 107 ILE A N 1
ATOM 826 C CA . ILE A 1 107 ? -8.226 -14.293 -41.787 1.00 49.91 107 ILE A CA 1
ATOM 827 C C . ILE A 1 107 ? -7.729 -14.831 -40.444 1.00 49.91 107 ILE A C 1
ATOM 829 O O . ILE A 1 107 ? -7.603 -16.040 -40.249 1.00 49.91 107 ILE A O 1
ATOM 833 N N . ALA A 1 108 ? -7.398 -13.927 -39.523 1.00 53.19 108 ALA A N 1
ATOM 834 C CA . ALA A 1 108 ? -7.078 -14.288 -38.150 1.00 53.19 108 ALA A CA 1
ATOM 835 C C . ALA A 1 108 ? -8.379 -14.617 -37.404 1.00 53.19 108 ALA A C 1
ATOM 837 O O . ALA A 1 108 ? -9.143 -13.721 -37.047 1.00 53.19 108 ALA A O 1
ATOM 838 N N . ILE A 1 109 ? -8.635 -15.903 -37.157 1.00 49.16 109 ILE A N 1
ATOM 839 C CA . ILE A 1 109 ? -9.720 -16.327 -36.264 1.00 49.16 109 ILE A CA 1
ATOM 840 C C . ILE A 1 109 ? -9.151 -16.306 -34.846 1.00 49.16 109 ILE A C 1
ATOM 842 O O . ILE A 1 109 ? -8.519 -17.262 -34.393 1.00 49.16 109 ILE A O 1
ATOM 846 N N . GLY A 1 110 ? -9.296 -15.165 -34.175 1.00 51.88 110 GLY A N 1
ATOM 847 C CA . GLY A 1 110 ? -8.883 -15.000 -32.788 1.00 51.88 110 GLY A CA 1
ATOM 848 C C . GLY A 1 110 ? -9.917 -15.585 -31.831 1.00 51.88 110 GLY A C 1
ATOM 849 O O . GLY A 1 110 ? -11.084 -15.202 -31.884 1.00 51.88 110 GLY A O 1
ATOM 850 N N . ARG A 1 111 ? -9.504 -16.476 -30.923 1.00 49.22 111 ARG A N 1
ATOM 851 C CA . ARG A 1 111 ? -10.271 -16.724 -29.692 1.00 49.22 111 ARG A CA 1
ATOM 852 C C . ARG A 1 111 ? -9.779 -15.722 -28.650 1.00 49.22 111 ARG A C 1
ATOM 854 O O . ARG A 1 111 ? -8.606 -15.746 -28.282 1.00 49.22 111 ARG A O 1
ATOM 861 N N . SER A 1 112 ? -10.661 -14.821 -28.227 1.00 50.03 112 SER A N 1
ATOM 862 C CA . SER A 1 112 ? -10.399 -13.906 -27.115 1.00 50.03 112 SER A CA 1
ATOM 863 C C . SER A 1 112 ? -10.805 -14.594 -25.816 1.00 50.03 112 SER A C 1
ATOM 865 O O . SER A 1 112 ? -11.971 -14.951 -25.648 1.00 50.03 112 SER A O 1
ATOM 867 N N . SER A 1 113 ? -9.849 -14.813 -24.914 1.00 56.59 113 SER A N 1
ATOM 868 C CA . SER A 1 113 ? -10.138 -15.187 -23.527 1.00 56.59 113 SER A CA 1
ATOM 869 C C . SER A 1 113 ? -9.821 -13.998 -22.626 1.00 56.59 113 SER A C 1
ATOM 871 O O . SER A 1 113 ? -8.686 -13.506 -22.632 1.00 56.59 113 SER A O 1
ATOM 873 N N . SER A 1 114 ? -10.804 -13.537 -21.854 1.00 60.81 114 SER A N 1
ATOM 874 C CA . SER A 1 114 ? -10.587 -12.553 -20.796 1.00 60.81 114 SER A CA 1
ATOM 875 C C . SER A 1 114 ? -10.111 -13.249 -19.522 1.00 60.81 114 SER A C 1
ATOM 877 O O . SER A 1 114 ? -10.598 -14.317 -19.155 1.00 60.81 114 SER A O 1
ATOM 879 N N . TYR A 1 115 ? -9.139 -12.650 -18.845 1.00 75.94 115 TYR A N 1
ATOM 880 C CA . TYR A 1 115 ? -8.649 -13.096 -17.546 1.00 75.94 115 TYR A CA 1
ATOM 881 C C . TYR A 1 115 ? -8.491 -11.880 -16.629 1.00 75.94 115 TYR A C 1
ATOM 883 O O . TYR A 1 115 ? -8.204 -10.770 -17.079 1.00 75.94 115 TYR A O 1
ATOM 891 N N . GLN A 1 116 ? -8.732 -12.066 -15.333 1.00 86.31 116 GLN A N 1
ATOM 892 C CA . GLN A 1 116 ? -8.652 -10.974 -14.365 1.00 86.31 116 GLN A CA 1
ATOM 893 C C . GLN A 1 116 ? -7.194 -10.682 -14.000 1.00 86.31 116 GLN A C 1
ATOM 895 O O . GLN A 1 116 ? -6.393 -11.597 -13.772 1.00 86.31 116 GLN A O 1
ATOM 900 N N . THR A 1 117 ? -6.863 -9.397 -13.941 1.00 90.25 117 THR A N 1
ATOM 901 C CA . THR A 1 117 ? -5.533 -8.874 -13.626 1.00 90.25 117 THR A CA 1
ATOM 902 C C . THR A 1 117 ? -5.608 -7.770 -12.587 1.00 90.25 117 THR A C 1
ATOM 904 O O . THR A 1 117 ? -6.624 -7.095 -12.423 1.00 90.25 117 THR A O 1
ATOM 907 N N . PHE A 1 118 ? -4.497 -7.539 -11.908 1.00 91.81 118 PHE A N 1
ATOM 908 C CA . PHE A 1 118 ? -4.353 -6.397 -11.017 1.00 91.81 118 PHE A CA 1
ATOM 909 C C . PHE A 1 118 ? -4.087 -5.120 -11.825 1.00 91.81 118 PHE A C 1
ATOM 911 O O . PHE A 1 118 ? -3.334 -5.148 -12.797 1.00 91.81 118 PHE A O 1
ATOM 918 N N . ALA A 1 119 ? -4.683 -4.001 -11.426 1.00 91.38 119 ALA A N 1
ATOM 919 C CA . ALA A 1 119 ? -4.471 -2.684 -12.024 1.00 91.38 119 ALA A CA 1
ATOM 920 C C . ALA A 1 119 ? -3.198 -2.006 -11.491 1.00 91.38 119 ALA A C 1
ATOM 922 O O . ALA A 1 119 ? -2.558 -1.218 -12.188 1.00 91.38 119 ALA A O 1
ATOM 923 N N . THR A 1 120 ? -2.807 -2.322 -10.255 1.00 93.25 120 THR A N 1
ATOM 924 C CA . THR A 1 120 ? -1.698 -1.665 -9.548 1.00 93.25 120 THR A CA 1
ATOM 925 C C . THR A 1 120 ? -0.503 -2.579 -9.305 1.00 93.25 120 THR A C 1
ATOM 927 O O . THR A 1 120 ? 0.565 -2.081 -8.948 1.00 93.25 120 THR A O 1
ATOM 930 N N . ILE A 1 121 ? -0.637 -3.892 -9.524 1.00 94.12 121 ILE A N 1
ATOM 931 C CA . ILE A 1 121 ? 0.418 -4.880 -9.257 1.00 94.12 121 ILE A CA 1
ATOM 932 C C . ILE A 1 121 ? 0.979 -5.432 -10.568 1.00 94.12 121 ILE A C 1
ATOM 934 O O . ILE A 1 121 ? 0.319 -6.163 -11.304 1.00 94.12 121 ILE A O 1
ATOM 938 N N . GLN A 1 122 ? 2.236 -5.100 -10.845 1.00 92.25 122 GLN A N 1
ATOM 939 C CA . GLN A 1 122 ? 2.966 -5.512 -12.039 1.00 92.25 122 GLN A CA 1
ATOM 940 C C . GLN A 1 122 ? 3.890 -6.702 -11.746 1.00 92.25 122 GLN A C 1
ATOM 942 O O . GLN A 1 122 ? 4.514 -6.769 -10.683 1.00 92.25 122 GLN A O 1
ATOM 947 N N . LEU A 1 123 ? 4.066 -7.598 -12.718 1.00 89.62 123 LEU A N 1
ATOM 948 C CA . LEU A 1 123 ? 5.128 -8.598 -12.675 1.00 89.62 123 LEU A CA 1
ATOM 949 C C . LEU A 1 123 ? 6.502 -7.945 -12.914 1.00 89.62 123 LEU A C 1
ATOM 951 O O . LEU A 1 123 ? 6.695 -7.147 -13.839 1.00 89.62 123 LEU A O 1
ATOM 955 N N . GLY A 1 124 ? 7.486 -8.319 -12.094 1.00 87.75 124 GLY A N 1
ATOM 956 C CA . GLY A 1 124 ? 8.864 -7.858 -12.232 1.00 87.75 124 GLY A CA 1
ATOM 957 C C . GLY A 1 124 ? 9.078 -6.416 -11.768 1.00 87.75 124 GLY A C 1
ATOM 958 O O . GLY A 1 124 ? 8.302 -5.855 -10.997 1.00 87.75 124 GLY A O 1
ATOM 959 N N . ARG A 1 125 ? 10.193 -5.809 -12.200 1.00 87.25 125 ARG A N 1
ATOM 960 C CA . ARG A 1 125 ? 10.558 -4.423 -11.852 1.00 87.25 125 ARG A CA 1
ATOM 961 C C . ARG A 1 125 ? 10.182 -3.464 -12.991 1.00 87.25 125 ARG A C 1
ATOM 963 O O . ARG A 1 125 ? 10.553 -3.747 -14.130 1.00 87.25 125 ARG A O 1
ATOM 970 N N . PRO A 1 126 ? 9.600 -2.280 -12.714 1.00 79.44 126 PRO A N 1
ATOM 971 C CA . PRO A 1 126 ? 9.235 -1.312 -13.754 1.00 79.44 126 PRO A CA 1
ATOM 972 C C . PRO A 1 126 ? 10.419 -0.830 -14.605 1.00 79.44 126 PRO A C 1
ATOM 974 O O . PRO A 1 126 ? 10.278 -0.625 -15.799 1.00 79.44 126 PRO A O 1
ATOM 977 N N . ALA A 1 127 ? 11.605 -0.698 -14.005 1.00 76.38 127 ALA A N 1
ATOM 978 C CA . ALA A 1 127 ? 12.849 -0.334 -14.694 1.00 76.38 127 ALA A CA 1
ATOM 979 C C . ALA A 1 127 ? 13.804 -1.535 -14.864 1.00 76.38 127 ALA A C 1
ATOM 981 O O . ALA A 1 127 ? 15.022 -1.372 -14.888 1.00 76.38 127 ALA A O 1
ATOM 982 N N . GLY A 1 128 ? 13.270 -2.761 -14.876 1.00 72.12 128 GLY A N 1
ATOM 983 C CA . GLY A 1 128 ? 14.048 -3.966 -15.161 1.00 72.12 128 GLY A CA 1
ATOM 984 C C . GLY A 1 128 ? 14.322 -4.115 -16.657 1.00 72.12 128 GLY A C 1
ATOM 985 O O . GLY A 1 128 ? 13.523 -3.667 -17.474 1.00 72.12 128 GLY A O 1
ATOM 986 N N . VAL A 1 129 ? 15.421 -4.791 -17.008 1.00 72.44 129 VAL A N 1
ATOM 987 C CA . VAL A 1 129 ? 15.837 -5.017 -18.407 1.00 72.44 129 VAL A CA 1
ATOM 988 C C . VAL A 1 129 ? 14.697 -5.602 -19.250 1.00 72.44 129 VAL A C 1
ATOM 990 O O . VAL A 1 129 ? 14.440 -5.105 -20.339 1.00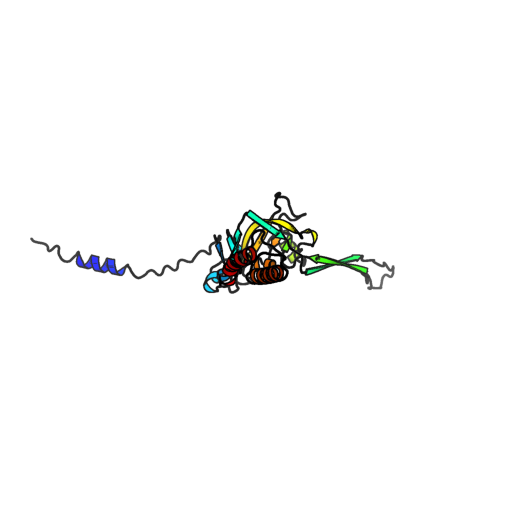 72.44 129 VAL A O 1
ATOM 993 N N . GLY A 1 130 ? 13.955 -6.583 -18.720 1.00 74.69 130 GLY A N 1
ATOM 994 C CA . GLY A 1 130 ? 12.810 -7.181 -19.417 1.00 74.69 130 GLY A CA 1
ATOM 995 C C . GLY A 1 130 ? 11.690 -6.181 -19.726 1.00 74.69 130 GLY A C 1
ATOM 996 O O . GLY A 1 130 ? 11.230 -6.111 -20.860 1.00 74.69 130 GLY A O 1
ATOM 997 N N . THR A 1 131 ? 11.301 -5.355 -18.753 1.00 76.00 131 THR A N 1
ATOM 998 C CA . THR A 1 131 ? 10.258 -4.330 -18.926 1.00 76.00 131 THR A CA 1
ATOM 999 C C . THR A 1 131 ? 10.675 -3.257 -19.931 1.00 76.00 131 THR A C 1
ATOM 1001 O O . THR A 1 131 ? 9.877 -2.850 -20.769 1.00 76.00 131 THR A O 1
ATOM 1004 N N . VAL A 1 132 ? 11.936 -2.815 -19.872 1.00 77.25 132 VAL A N 1
ATOM 1005 C CA . VAL A 1 132 ? 12.468 -1.770 -20.761 1.00 77.25 132 VAL A CA 1
ATOM 1006 C C . VAL A 1 132 ? 12.593 -2.272 -22.201 1.00 77.25 132 VAL A C 1
ATOM 1008 O O . VAL A 1 132 ? 12.139 -1.590 -23.114 1.00 77.25 132 VAL A O 1
ATOM 1011 N N . LEU A 1 133 ? 13.158 -3.465 -22.418 1.00 77.94 133 LEU A N 1
ATOM 1012 C CA . LEU A 1 133 ? 13.258 -4.057 -23.758 1.00 77.94 133 LEU A CA 1
ATOM 1013 C C . LEU A 1 133 ? 11.877 -4.366 -24.347 1.00 77.94 133 LEU A C 1
ATOM 1015 O O . LEU A 1 133 ? 11.653 -4.135 -25.532 1.00 77.94 133 LEU A O 1
ATOM 1019 N N . GLY A 1 134 ? 10.941 -4.834 -23.515 1.00 79.69 134 GLY A N 1
ATOM 1020 C CA . GLY A 1 134 ? 9.546 -5.020 -23.908 1.00 79.69 134 GLY A CA 1
ATOM 1021 C C . GLY A 1 134 ? 8.926 -3.722 -24.423 1.00 79.69 134 GLY A C 1
ATOM 1022 O O . GLY A 1 134 ? 8.417 -3.703 -25.539 1.00 79.69 134 GLY A O 1
ATOM 1023 N N . ALA A 1 135 ? 9.061 -2.628 -23.667 1.00 78.44 135 ALA A N 1
ATOM 1024 C CA . ALA A 1 135 ? 8.521 -1.324 -24.047 1.00 78.44 135 ALA A CA 1
ATOM 1025 C C . ALA A 1 135 ? 9.127 -0.773 -25.352 1.00 78.44 135 ALA A C 1
ATOM 1027 O O . ALA A 1 135 ? 8.397 -0.215 -26.167 1.00 78.44 135 ALA A O 1
ATOM 1028 N N . ILE A 1 136 ? 10.434 -0.966 -25.586 1.00 83.31 136 ILE A N 1
ATOM 1029 C CA . ILE A 1 136 ? 11.095 -0.588 -26.854 1.00 83.31 136 ILE A CA 1
ATOM 1030 C C . ILE A 1 136 ? 10.498 -1.360 -28.037 1.00 83.31 136 ILE A C 1
ATOM 1032 O O . ILE A 1 136 ? 10.324 -0.801 -29.116 1.00 83.31 136 ILE A O 1
ATOM 1036 N N . ASN A 1 137 ? 10.128 -2.620 -27.818 1.00 81.75 137 ASN A N 1
ATOM 1037 C CA . ASN A 1 137 ? 9.503 -3.476 -28.823 1.00 81.75 137 ASN A CA 1
ATOM 1038 C C . ASN A 1 137 ? 7.967 -3.329 -28.882 1.00 81.75 137 ASN A C 1
ATOM 1040 O O . ASN A 1 137 ? 7.305 -4.142 -29.522 1.00 81.75 137 ASN A O 1
ATOM 1044 N N . GLY A 1 138 ? 7.390 -2.320 -28.217 1.00 77.00 138 GLY A N 1
ATOM 1045 C CA . GLY A 1 138 ? 5.949 -2.045 -28.225 1.00 77.00 138 GLY A CA 1
ATOM 1046 C C . GLY A 1 138 ? 5.106 -2.931 -27.299 1.00 77.00 138 GLY A C 1
ATOM 1047 O O . GLY A 1 138 ? 3.880 -2.845 -27.333 1.00 77.00 138 GLY A O 1
ATOM 1048 N N . TYR A 1 139 ? 5.726 -3.762 -26.457 1.00 75.81 139 TYR A N 1
ATOM 1049 C CA . TYR A 1 139 ? 5.020 -4.578 -25.469 1.00 75.81 139 TYR A CA 1
ATOM 1050 C C . TYR A 1 139 ? 4.781 -3.801 -24.175 1.00 75.81 139 TYR A C 1
ATOM 1052 O O . TYR A 1 139 ? 5.677 -3.142 -23.641 1.00 75.81 139 TYR A O 1
ATOM 1060 N N . THR A 1 140 ? 3.577 -3.924 -23.624 1.00 72.44 140 THR A N 1
ATOM 1061 C CA . THR A 1 140 ? 3.250 -3.383 -22.305 1.00 72.44 140 THR A CA 1
ATOM 1062 C C . THR A 1 140 ? 3.787 -4.291 -21.193 1.00 72.44 140 THR A C 1
ATOM 1064 O O . THR A 1 140 ? 3.902 -5.507 -21.377 1.00 72.44 140 THR A O 1
ATOM 1067 N N . PRO A 1 141 ? 4.135 -3.736 -20.018 1.00 77.69 141 PRO A N 1
ATOM 1068 C CA . PRO A 1 141 ? 4.506 -4.554 -18.872 1.00 77.69 141 PRO A CA 1
ATOM 1069 C C . PRO A 1 141 ? 3.363 -5.496 -18.475 1.00 77.69 141 PRO A C 1
ATOM 1071 O O . PRO A 1 141 ? 2.215 -5.071 -18.373 1.00 77.69 141 PRO A O 1
ATOM 1074 N N . SER A 1 142 ? 3.677 -6.768 -18.217 1.00 85.12 142 SER A N 1
ATOM 1075 C CA . SER A 1 142 ? 2.666 -7.738 -17.789 1.00 85.12 142 SER A CA 1
ATOM 1076 C C . SER A 1 142 ? 2.207 -7.446 -16.361 1.00 85.12 142 SER A C 1
ATOM 1078 O O . SER A 1 142 ? 3.022 -7.405 -15.434 1.00 85.12 142 SER A O 1
ATOM 1080 N N . MET A 1 143 ? 0.898 -7.297 -16.174 1.00 89.69 143 MET A N 1
ATOM 1081 C CA . MET A 1 143 ? 0.286 -7.198 -14.849 1.00 89.69 143 MET A CA 1
ATOM 1082 C C . MET A 1 143 ? 0.220 -8.568 -14.171 1.00 89.69 143 MET A C 1
ATOM 1084 O O . MET A 1 143 ? 0.263 -9.606 -14.840 1.00 89.69 143 MET A O 1
ATOM 1088 N N . ALA A 1 144 ? 0.144 -8.575 -12.841 1.00 90.56 144 ALA A N 1
ATOM 1089 C CA . ALA A 1 144 ? -0.131 -9.788 -12.082 1.00 90.56 144 ALA A CA 1
ATOM 1090 C C . ALA A 1 144 ? -1.545 -10.296 -12.424 1.00 90.56 144 ALA A C 1
ATOM 1092 O O . ALA A 1 144 ? -2.465 -9.504 -12.633 1.00 90.56 144 ALA A O 1
ATOM 1093 N N . GLY A 1 145 ? -1.714 -11.615 -12.511 1.00 89.00 145 GLY A N 1
ATOM 1094 C CA . GLY A 1 145 ? -3.005 -12.259 -12.778 1.00 89.00 145 GLY A CA 1
ATOM 1095 C C . GLY A 1 145 ? -3.698 -12.749 -11.507 1.00 89.00 145 GLY A C 1
ATOM 1096 O O . GLY A 1 145 ? -3.081 -12.809 -10.447 1.00 89.00 145 GLY A O 1
ATOM 1097 N N . LEU A 1 146 ? -4.958 -13.172 -11.636 1.00 88.94 146 LEU A N 1
ATOM 1098 C CA . LEU A 1 146 ? -5.795 -13.714 -10.551 1.00 88.94 146 LEU A CA 1
ATOM 1099 C C . LEU A 1 146 ? -5.107 -14.765 -9.659 1.00 88.94 146 LEU A C 1
ATOM 1101 O O . LEU A 1 146 ? -5.422 -14.853 -8.479 1.00 88.94 146 LEU A O 1
ATOM 1105 N N . SER A 1 147 ? -4.142 -15.527 -10.181 1.00 88.62 147 SER A N 1
ATOM 1106 C CA . SER A 1 147 ? -3.405 -16.553 -9.427 1.00 88.62 147 SER A CA 1
ATOM 1107 C C . SER A 1 147 ? -2.672 -16.036 -8.185 1.00 88.62 147 SER A C 1
ATOM 1109 O O . SER A 1 147 ? -2.289 -16.840 -7.346 1.00 88.62 147 SER A O 1
ATOM 1111 N N . PHE A 1 148 ? -2.431 -14.726 -8.085 1.00 89.94 148 PHE A N 1
ATOM 1112 C CA . PHE A 1 148 ? -1.774 -14.115 -6.927 1.00 89.94 148 PHE A CA 1
ATOM 1113 C C . PHE A 1 148 ? -2.754 -13.657 -5.838 1.00 89.94 148 PHE A C 1
ATOM 1115 O O . PHE A 1 148 ? -2.310 -13.245 -4.772 1.00 89.94 148 PHE A O 1
ATOM 1122 N N . MET A 1 149 ? -4.068 -13.708 -6.080 1.00 91.56 149 MET A N 1
ATOM 1123 C CA . MET A 1 149 ? -5.072 -13.331 -5.083 1.00 91.56 149 MET A CA 1
ATOM 1124 C C . MET A 1 149 ? -4.951 -14.204 -3.828 1.00 91.56 149 MET A C 1
ATOM 1126 O O . MET A 1 149 ? -4.888 -15.428 -3.907 1.00 91.56 149 MET A O 1
ATOM 1130 N N . GLY A 1 150 ? -4.938 -13.563 -2.661 1.00 89.44 150 GLY A N 1
ATOM 1131 C CA . GLY A 1 150 ? -4.787 -14.205 -1.356 1.00 89.44 150 GLY A CA 1
ATOM 1132 C C . GLY A 1 150 ? -3.346 -14.558 -0.977 1.00 89.44 150 GLY A C 1
ATOM 1133 O O . GLY A 1 150 ? -3.113 -14.995 0.153 1.00 89.44 150 GLY A O 1
ATOM 1134 N N . GLU A 1 151 ? -2.372 -14.354 -1.871 1.00 90.38 151 GLU A N 1
ATOM 1135 C CA . GLU A 1 151 ? -0.976 -14.694 -1.600 1.00 90.38 151 GLU A CA 1
ATOM 1136 C C . GLU A 1 151 ? -0.391 -13.783 -0.515 1.00 90.38 151 GLU A C 1
ATOM 1138 O O . GLU A 1 151 ? -0.571 -12.558 -0.527 1.00 90.38 151 GLU A O 1
ATOM 1143 N N . LYS A 1 152 ? 0.345 -14.386 0.424 1.00 92.94 152 LYS A N 1
ATOM 1144 C CA . LYS A 1 152 ? 1.073 -13.647 1.457 1.00 92.94 152 LYS A CA 1
ATOM 1145 C C . LYS A 1 152 ? 2.460 -13.297 0.937 1.00 92.94 152 LYS A C 1
ATOM 1147 O O . LYS A 1 152 ? 3.233 -14.163 0.539 1.00 92.94 152 LYS A O 1
ATOM 1152 N N . VAL A 1 153 ? 2.799 -12.022 1.001 1.00 93.88 153 VAL A N 1
ATOM 1153 C CA . VAL A 1 153 ? 4.003 -11.470 0.378 1.00 93.88 153 VAL A CA 1
ATOM 1154 C C . VAL A 1 153 ? 4.789 -10.627 1.366 1.00 93.88 153 VAL A C 1
ATOM 1156 O O . VAL A 1 153 ? 4.220 -10.079 2.305 1.00 93.88 153 VAL A O 1
ATOM 1159 N N . ILE A 1 154 ? 6.096 -10.503 1.152 1.00 94.50 154 ILE A N 1
ATOM 1160 C CA . ILE A 1 154 ? 6.985 -9.716 2.011 1.00 94.50 154 ILE A CA 1
ATOM 1161 C C . ILE A 1 154 ? 7.421 -8.421 1.324 1.00 94.50 154 ILE A C 1
ATOM 1163 O O . ILE A 1 154 ? 7.767 -8.411 0.140 1.00 94.50 154 ILE A O 1
ATOM 1167 N N . VAL A 1 155 ? 7.444 -7.314 2.065 1.00 95.50 155 VAL A N 1
ATOM 1168 C CA . VAL A 1 155 ? 7.959 -6.027 1.584 1.00 95.50 155 VAL A CA 1
ATOM 1169 C C . VAL A 1 155 ? 9.481 -6.098 1.482 1.00 95.50 155 VAL A C 1
ATOM 1171 O O . VAL A 1 155 ? 10.193 -6.062 2.481 1.00 95.50 155 VAL A O 1
ATOM 1174 N N . THR A 1 156 ? 10.006 -6.171 0.260 1.00 94.25 156 THR A N 1
ATOM 1175 C CA . THR A 1 156 ? 11.462 -6.267 0.030 1.00 94.25 156 THR A CA 1
ATOM 1176 C C . THR A 1 156 ? 12.118 -4.907 -0.161 1.00 94.25 156 THR A C 1
ATOM 1178 O O . THR A 1 156 ? 13.264 -4.696 0.231 1.00 94.25 156 THR A O 1
ATOM 1181 N N . GLN A 1 157 ? 11.414 -3.973 -0.801 1.00 94.62 157 GLN A N 1
ATOM 1182 C CA . GLN A 1 157 ? 11.929 -2.637 -1.059 1.00 94.62 157 GLN A CA 1
ATOM 1183 C C . GLN A 1 157 ? 10.786 -1.645 -1.254 1.00 94.62 157 GLN A C 1
ATOM 1185 O O . GLN A 1 157 ? 9.809 -1.954 -1.927 1.00 94.62 157 GLN A O 1
ATOM 1190 N N . MET A 1 158 ? 10.975 -0.413 -0.784 1.00 96.19 158 MET A N 1
ATOM 1191 C CA . MET A 1 158 ? 10.079 0.707 -1.063 1.00 96.19 158 MET A CA 1
ATOM 1192 C C . MET A 1 158 ? 10.819 1.857 -1.749 1.00 96.19 158 MET A C 1
ATOM 1194 O O . MET A 1 158 ? 12.009 2.091 -1.497 1.00 96.19 158 MET A O 1
ATOM 1198 N N . ARG A 1 159 ? 10.134 2.553 -2.664 1.00 95.06 159 ARG A N 1
ATOM 1199 C CA . ARG A 1 159 ? 10.664 3.722 -3.383 1.00 95.06 159 ARG A CA 1
ATOM 1200 C C . ARG A 1 159 ? 9.605 4.800 -3.577 1.00 95.06 159 ARG A C 1
ATOM 1202 O O . ARG A 1 159 ? 8.545 4.512 -4.117 1.00 95.06 159 ARG A O 1
ATOM 1209 N N . ALA A 1 160 ? 9.944 6.045 -3.270 1.00 94.69 160 ALA A N 1
ATOM 1210 C CA . ALA A 1 160 ? 9.130 7.214 -3.569 1.00 94.69 160 ALA A CA 1
ATOM 1211 C C . ALA A 1 160 ? 9.525 7.720 -4.950 1.00 94.69 160 ALA A C 1
ATOM 1213 O O . ALA A 1 160 ? 10.708 7.888 -5.259 1.00 94.69 160 ALA A O 1
ATOM 1214 N N . SER A 1 161 ? 8.544 7.906 -5.819 1.00 92.44 161 SER A N 1
ATOM 1215 C CA . SER A 1 161 ? 8.755 8.317 -7.203 1.00 92.44 161 SER A CA 1
ATOM 1216 C C . SER A 1 161 ? 7.742 9.380 -7.576 1.00 92.44 161 SER A C 1
ATOM 1218 O O . SER A 1 161 ? 6.572 9.264 -7.229 1.00 92.44 161 SER A O 1
ATOM 1220 N N . HIS A 1 162 ? 8.175 10.397 -8.313 1.00 90.94 162 HIS A N 1
ATOM 1221 C CA . HIS A 1 162 ? 7.243 11.392 -8.830 1.00 90.94 162 HIS A CA 1
ATOM 1222 C C . HIS A 1 162 ? 6.327 10.773 -9.876 1.00 90.94 162 HIS A C 1
ATOM 1224 O O . HIS A 1 162 ? 6.774 9.964 -10.700 1.00 90.94 162 HIS A O 1
ATOM 1230 N N . ASN A 1 163 ? 5.075 11.221 -9.897 1.00 80.19 163 ASN A N 1
ATOM 1231 C CA . ASN A 1 163 ? 4.167 10.919 -10.994 1.00 80.19 163 ASN A CA 1
ATOM 1232 C C . ASN A 1 163 ? 4.514 11.751 -12.238 1.00 80.19 163 ASN A C 1
ATOM 1234 O O . ASN A 1 163 ? 3.919 12.795 -12.508 1.00 80.19 163 ASN A O 1
ATOM 1238 N N . GLY A 1 164 ? 5.555 11.333 -12.954 1.00 81.19 164 GLY A N 1
ATOM 1239 C CA . GLY A 1 164 ? 6.129 12.085 -14.065 1.00 81.19 164 GLY A CA 1
ATOM 1240 C C . GLY A 1 164 ? 7.236 13.030 -13.598 1.00 81.19 164 GLY A C 1
ATOM 1241 O O . GLY A 1 164 ? 8.325 12.589 -13.231 1.00 81.19 164 GLY A O 1
ATOM 1242 N N . GLY A 1 165 ? 6.992 14.341 -13.656 1.00 83.19 165 GLY A N 1
ATOM 1243 C CA . GLY A 1 165 ? 8.011 15.361 -13.378 1.00 83.19 165 GLY A CA 1
ATOM 1244 C C . GLY A 1 165 ? 8.182 15.698 -11.892 1.00 83.19 165 GLY A C 1
ATOM 1245 O O . GLY A 1 165 ? 7.265 15.537 -11.097 1.00 83.19 165 GLY A O 1
ATOM 1246 N N . ARG A 1 166 ? 9.325 16.299 -11.527 1.00 83.75 166 ARG A N 1
ATOM 1247 C CA . ARG A 1 166 ? 9.659 16.730 -10.145 1.00 83.75 166 ARG A CA 1
ATOM 1248 C C . ARG A 1 166 ? 8.663 17.706 -9.496 1.00 83.75 166 ARG A C 1
ATOM 1250 O O . ARG A 1 166 ? 8.723 17.946 -8.299 1.00 83.75 166 ARG A O 1
ATOM 1257 N N . LYS A 1 167 ? 7.771 18.309 -10.288 1.00 86.31 167 LYS A N 1
ATOM 1258 C CA . LYS A 1 167 ? 6.723 19.230 -9.817 1.00 86.31 167 LYS A CA 1
ATOM 1259 C C . LYS A 1 167 ? 5.433 18.515 -9.399 1.00 86.31 167 LYS A C 1
ATOM 1261 O O . LYS A 1 167 ? 4.504 19.184 -8.956 1.00 86.31 167 LYS A O 1
ATOM 1266 N N . LYS A 1 168 ? 5.357 17.194 -9.566 1.00 91.75 168 LYS A N 1
ATOM 1267 C CA . LYS A 1 168 ? 4.194 16.375 -9.218 1.00 91.75 168 LYS A CA 1
ATOM 1268 C C . LYS A 1 168 ? 4.415 15.651 -7.883 1.00 91.75 168 LYS A C 1
ATOM 1270 O O . LYS A 1 168 ? 5.579 15.393 -7.557 1.00 91.75 168 LYS A O 1
ATOM 1275 N N . PRO A 1 169 ? 3.334 15.297 -7.164 1.00 93.19 169 PRO A N 1
ATOM 1276 C CA . PRO A 1 169 ? 3.414 14.529 -5.925 1.00 93.19 169 PRO A CA 1
ATOM 1277 C C . PRO A 1 169 ? 4.178 13.213 -6.072 1.00 93.19 169 PRO A C 1
ATOM 1279 O O . PRO A 1 169 ? 4.376 12.692 -7.183 1.00 93.19 169 PRO A O 1
ATOM 1282 N N . LEU A 1 170 ? 4.608 12.679 -4.932 1.00 94.06 170 LEU A N 1
ATOM 1283 C CA . LEU A 1 170 ? 5.252 11.374 -4.851 1.00 94.06 170 LEU A CA 1
ATOM 1284 C C . LEU A 1 170 ? 4.202 10.281 -4.671 1.00 94.06 170 LE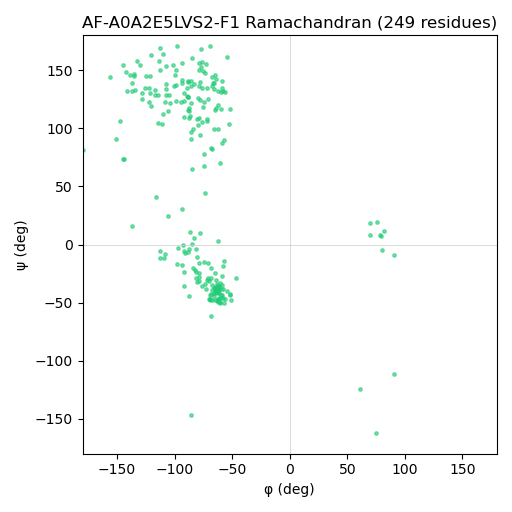U A C 1
ATOM 1286 O O . LEU A 1 170 ? 3.277 10.421 -3.879 1.00 94.06 170 LEU A O 1
ATOM 1290 N N . TYR A 1 171 ? 4.417 9.157 -5.345 1.00 94.19 171 TYR A N 1
ATOM 1291 C CA . TYR A 1 171 ? 3.793 7.887 -4.998 1.00 94.19 171 TYR A CA 1
ATOM 1292 C C . TYR A 1 171 ? 4.841 6.914 -4.494 1.00 94.19 171 TYR A C 1
ATOM 1294 O O . TYR A 1 171 ? 6.005 6.939 -4.917 1.00 94.19 171 TYR A O 1
ATOM 1302 N N . VAL A 1 172 ? 4.407 6.029 -3.607 1.00 95.81 172 VAL A N 1
ATOM 1303 C CA . VAL A 1 172 ? 5.231 4.934 -3.119 1.00 95.81 172 VAL A CA 1
ATOM 1304 C C . VAL A 1 172 ? 5.004 3.711 -3.994 1.00 95.81 172 VAL A C 1
ATOM 1306 O O . VAL A 1 172 ? 3.876 3.332 -4.302 1.00 95.81 172 VAL A O 1
ATOM 1309 N N . LYS A 1 173 ? 6.119 3.127 -4.427 1.00 95.56 173 LYS A N 1
ATOM 1310 C CA . LYS A 1 173 ? 6.194 1.838 -5.104 1.00 95.56 173 LYS A CA 1
ATOM 1311 C C . LYS A 1 173 ? 6.783 0.825 -4.147 1.00 95.56 173 LYS A C 1
ATOM 1313 O O . LYS A 1 173 ? 7.827 1.097 -3.545 1.00 95.56 173 LYS A O 1
ATOM 1318 N N . ILE A 1 174 ? 6.168 -0.346 -4.070 1.00 96.19 174 ILE A N 1
ATOM 1319 C CA . ILE A 1 174 ? 6.623 -1.437 -3.208 1.00 96.19 174 ILE A CA 1
ATOM 1320 C C . ILE A 1 174 ? 7.006 -2.625 -4.076 1.00 96.19 174 ILE A C 1
ATOM 1322 O O . ILE A 1 174 ? 6.233 -3.057 -4.922 1.00 96.19 174 ILE A O 1
ATOM 1326 N N . LEU A 1 175 ? 8.207 -3.157 -3.870 1.00 95.12 175 LEU A N 1
ATOM 1327 C CA . LEU A 1 175 ? 8.600 -4.448 -4.412 1.00 95.12 175 LEU A CA 1
ATOM 1328 C C . LEU A 1 175 ? 8.273 -5.516 -3.378 1.00 95.12 175 LEU A C 1
ATOM 1330 O O . LEU A 1 175 ? 8.776 -5.488 -2.251 1.00 95.12 175 LEU A O 1
ATOM 1334 N N . LEU A 1 176 ? 7.474 -6.475 -3.803 1.00 95.38 176 LEU A N 1
ATOM 1335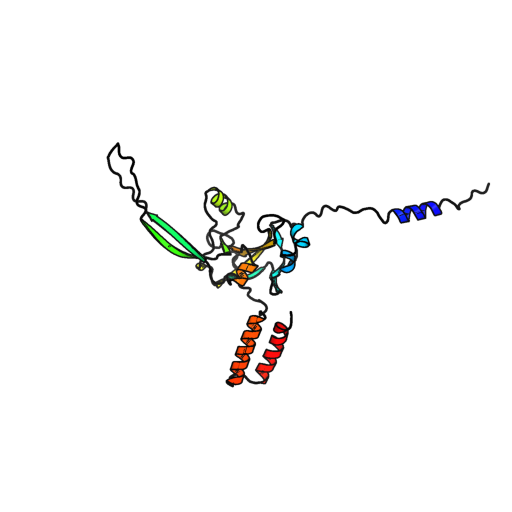 C CA . LEU A 1 176 ? 7.041 -7.612 -3.020 1.00 95.38 176 LEU A CA 1
ATOM 1336 C C . LEU A 1 176 ? 7.874 -8.832 -3.411 1.00 95.38 176 LEU A C 1
ATOM 1338 O O . LEU A 1 176 ? 8.136 -9.061 -4.595 1.00 95.38 176 LEU A O 1
ATOM 1342 N N . GLY A 1 177 ? 8.304 -9.586 -2.408 1.00 93.00 177 GLY A N 1
ATOM 1343 C CA . GLY A 1 177 ? 8.934 -10.896 -2.545 1.00 93.00 177 GLY A CA 1
ATOM 1344 C C . GLY A 1 177 ? 8.004 -11.992 -2.039 1.00 93.00 177 GLY A C 1
ATOM 1345 O O . GLY A 1 177 ? 7.052 -11.717 -1.305 1.00 93.00 177 GLY A O 1
ATOM 1346 N N . GLU A 1 178 ? 8.292 -13.236 -2.401 1.00 89.81 178 GLU A N 1
ATOM 1347 C CA . GLU A 1 178 ? 7.673 -14.384 -1.739 1.00 89.81 178 GLU A CA 1
ATOM 1348 C C . GLU A 1 178 ? 8.265 -14.578 -0.342 1.00 89.81 178 GLU A C 1
ATOM 1350 O O . GLU A 1 178 ? 9.459 -14.353 -0.128 1.00 89.81 178 GLU A O 1
ATOM 1355 N N . ILE A 1 179 ? 7.454 -15.071 0.597 1.00 85.81 179 ILE A N 1
ATOM 1356 C CA . ILE A 1 179 ? 7.896 -15.368 1.972 1.00 85.81 179 ILE A CA 1
ATOM 1357 C C . ILE A 1 179 ? 9.051 -16.376 1.980 1.00 85.81 179 ILE A C 1
ATOM 1359 O O . ILE A 1 179 ? 10.002 -16.234 2.743 1.00 85.81 179 ILE A O 1
ATOM 1363 N N . ASN A 1 180 ? 9.002 -17.367 1.090 1.00 82.69 180 ASN A N 1
ATOM 1364 C CA . ASN A 1 180 ? 10.010 -18.424 1.005 1.00 82.69 180 ASN A CA 1
ATOM 1365 C C . ASN A 1 180 ? 11.255 -18.016 0.193 1.00 82.69 180 ASN A C 1
ATOM 1367 O O . ASN A 1 180 ? 12.099 -18.863 -0.097 1.00 82.69 180 ASN A O 1
ATOM 1371 N N . GLY A 1 181 ? 11.354 -16.754 -0.247 1.00 72.94 181 GLY A N 1
ATOM 1372 C CA . GLY A 1 181 ? 12.468 -16.254 -1.062 1.00 72.94 181 GLY A CA 1
ATOM 1373 C C . GLY A 1 181 ? 12.514 -16.793 -2.500 1.00 72.94 181 GLY A C 1
ATOM 1374 O O . GLY A 1 181 ? 13.493 -16.558 -3.213 1.00 72.94 181 GLY A O 1
ATOM 1375 N N . LYS A 1 182 ? 11.474 -17.514 -2.933 1.00 78.50 182 LYS A N 1
ATOM 1376 C CA . LYS A 1 182 ? 11.310 -18.003 -4.307 1.00 78.50 182 LYS A CA 1
ATOM 1377 C C . LYS A 1 182 ? 10.851 -16.875 -5.245 1.00 78.50 182 LYS A C 1
ATOM 1379 O O . LYS A 1 182 ? 10.556 -15.759 -4.819 1.00 78.50 182 LYS A O 1
ATOM 1384 N N . ALA A 1 183 ? 10.899 -17.149 -6.547 1.00 78.94 183 ALA A N 1
ATOM 1385 C CA . ALA A 1 183 ? 10.484 -16.212 -7.583 1.00 78.94 183 ALA A CA 1
ATOM 1386 C C . ALA A 1 183 ? 9.019 -16.442 -7.974 1.00 78.94 183 ALA A C 1
ATOM 1388 O O . ALA A 1 183 ? 8.630 -17.585 -8.212 1.00 78.94 183 ALA A O 1
ATOM 1389 N N . PHE A 1 184 ? 8.279 -15.349 -8.174 1.00 78.19 184 PHE A N 1
ATOM 1390 C CA . PHE A 1 184 ? 6.940 -15.335 -8.758 1.00 78.19 184 PHE A CA 1
ATOM 1391 C C . PHE A 1 184 ? 6.992 -15.720 -10.248 1.00 78.19 184 PHE A C 1
ATOM 1393 O O . PHE A 1 184 ? 7.045 -14.877 -11.157 1.00 78.19 184 PHE A O 1
ATOM 1400 N N . GLY A 1 185 ? 7.025 -17.026 -10.509 1.00 73.81 185 GLY A N 1
ATOM 1401 C CA . GLY A 1 185 ? 7.231 -17.578 -11.846 1.00 73.81 185 GLY A CA 1
ATOM 1402 C C . GLY A 1 185 ? 8.590 -17.161 -12.416 1.00 73.81 185 GLY A C 1
ATOM 1403 O O . GLY A 1 185 ? 9.632 -17.364 -11.797 1.00 73.81 185 GLY A O 1
ATOM 1404 N N . LEU A 1 186 ? 8.594 -16.542 -13.601 1.00 71.69 186 LEU A N 1
ATOM 1405 C CA . LEU A 1 186 ? 9.821 -16.026 -14.228 1.00 71.69 186 LEU A CA 1
ATOM 1406 C C . LEU A 1 186 ? 10.347 -14.737 -13.566 1.00 71.69 186 LEU A C 1
ATOM 1408 O O . LEU A 1 186 ? 11.487 -14.336 -13.806 1.00 71.69 186 LEU A O 1
ATOM 1412 N N . ASN A 1 187 ? 9.535 -14.067 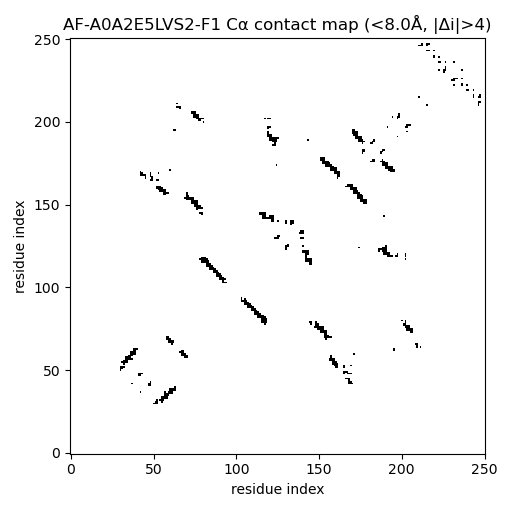-12.743 1.00 77.88 187 ASN A N 1
ATOM 1413 C CA . ASN A 1 187 ? 9.876 -12.788 -12.130 1.00 77.88 187 ASN A CA 1
ATOM 1414 C C . ASN A 1 187 ? 10.219 -12.964 -10.654 1.00 77.88 187 ASN A C 1
ATOM 1416 O O . ASN A 1 187 ? 9.431 -13.478 -9.880 1.00 77.88 187 ASN A O 1
ATOM 1420 N N . LYS A 1 188 ? 11.367 -12.450 -10.207 1.00 80.75 188 LYS A N 1
ATOM 1421 C CA . LYS A 1 188 ? 11.758 -12.562 -8.787 1.00 80.75 188 LYS A CA 1
ATOM 1422 C C . LYS A 1 188 ? 10.886 -11.750 -7.820 1.00 80.75 188 LYS A C 1
ATOM 1424 O O . LYS A 1 188 ? 10.943 -11.997 -6.625 1.00 80.75 188 LYS A O 1
ATOM 1429 N N . VAL A 1 189 ? 10.169 -10.738 -8.309 1.00 91.12 189 VAL A N 1
ATOM 1430 C CA . VAL A 1 189 ? 9.398 -9.792 -7.487 1.00 91.12 189 VAL A CA 1
ATOM 1431 C C . VAL A 1 189 ? 8.118 -9.377 -8.201 1.00 91.12 189 VAL A C 1
ATOM 1433 O O . VAL A 1 189 ? 8.084 -9.347 -9.435 1.00 91.12 189 VAL A O 1
ATOM 1436 N N . LEU A 1 190 ? 7.115 -8.982 -7.424 1.00 93.38 190 LEU A N 1
ATOM 1437 C CA . LEU A 1 190 ? 5.986 -8.178 -7.890 1.00 93.38 190 LEU A CA 1
ATOM 1438 C C . LEU A 1 190 ? 6.242 -6.715 -7.529 1.00 93.38 190 LEU A C 1
ATOM 1440 O O . LEU A 1 190 ? 6.915 -6.430 -6.539 1.00 93.38 190 LEU A O 1
ATOM 1444 N N . THR A 1 191 ? 5.720 -5.780 -8.315 1.00 94.56 191 THR A N 1
ATOM 1445 C CA . THR A 1 191 ? 5.794 -4.353 -7.992 1.00 94.56 191 THR A CA 1
ATOM 1446 C C . THR A 1 191 ? 4.407 -3.754 -7.873 1.00 94.56 191 THR A C 1
ATOM 1448 O O . THR A 1 191 ? 3.675 -3.693 -8.855 1.00 94.56 191 THR A O 1
ATOM 1451 N N . VAL A 1 192 ? 4.094 -3.225 -6.696 1.00 96.25 192 VAL A N 1
ATOM 1452 C CA . VAL A 1 192 ? 2.972 -2.312 -6.482 1.00 96.25 192 VAL A CA 1
ATOM 1453 C C . VAL A 1 192 ? 3.372 -0.944 -7.031 1.00 96.25 192 VAL A C 1
ATOM 1455 O O . VAL A 1 192 ? 4.362 -0.350 -6.593 1.00 96.25 192 VAL A O 1
ATOM 1458 N N . LEU A 1 193 ? 2.642 -0.465 -8.034 1.00 93.56 193 LEU A N 1
ATOM 1459 C CA . LEU A 1 193 ? 2.932 0.764 -8.775 1.00 93.56 193 LEU A CA 1
ATOM 1460 C C . LEU A 1 193 ? 2.499 2.028 -8.026 1.00 93.56 193 LEU A C 1
ATOM 1462 O O . LEU A 1 193 ? 3.137 3.072 -8.186 1.00 93.56 193 LEU A O 1
ATOM 1466 N N . ASN A 1 194 ? 1.434 1.922 -7.232 1.00 94.00 194 ASN A N 1
ATOM 1467 C CA . ASN A 1 194 ? 0.922 2.972 -6.363 1.00 94.00 194 ASN A CA 1
ATOM 1468 C C . ASN A 1 194 ? 0.307 2.329 -5.114 1.00 94.00 194 ASN A C 1
ATOM 1470 O O . ASN A 1 194 ? -0.761 1.731 -5.201 1.00 94.00 194 ASN A O 1
ATOM 1474 N N . THR A 1 195 ? 1.003 2.430 -3.980 1.00 95.06 195 THR A N 1
ATOM 1475 C CA . THR A 1 195 ? 0.589 1.796 -2.720 1.00 95.06 195 THR A CA 1
ATOM 1476 C C . THR A 1 195 ? -0.776 2.264 -2.233 1.00 95.06 195 THR A C 1
ATOM 1478 O O . THR A 1 195 ? -1.587 1.426 -1.865 1.00 95.06 195 THR A O 1
ATOM 1481 N N . GLU A 1 196 ? -1.042 3.571 -2.246 1.00 94.38 196 GLU A N 1
ATOM 1482 C CA . GLU A 1 196 ? -2.297 4.123 -1.710 1.00 94.38 196 GLU A CA 1
ATOM 1483 C C . GLU A 1 196 ? -3.493 3.656 -2.529 1.00 94.38 196 GLU A C 1
ATOM 1485 O O . GLU A 1 196 ? -4.439 3.102 -1.984 1.00 94.38 196 GLU A O 1
ATOM 1490 N N . LEU A 1 197 ? -3.391 3.763 -3.857 1.00 94.00 197 LEU A N 1
ATOM 1491 C CA . LEU A 1 197 ? -4.446 3.287 -4.746 1.00 94.00 197 LEU A CA 1
ATOM 1492 C C . LEU A 1 197 ? -4.667 1.778 -4.596 1.00 94.00 197 LEU A C 1
ATOM 1494 O O . LEU A 1 197 ? -5.807 1.335 -4.571 1.00 94.00 197 LEU A O 1
ATOM 1498 N N . ALA A 1 198 ? -3.593 0.988 -4.485 1.00 94.56 198 ALA A N 1
ATOM 1499 C CA . ALA A 1 198 ? -3.694 -0.460 -4.317 1.00 94.56 198 ALA A CA 1
ATOM 1500 C C . ALA A 1 198 ? -4.426 -0.845 -3.022 1.00 94.56 198 ALA A C 1
ATOM 1502 O O . ALA A 1 198 ? -5.183 -1.814 -3.018 1.00 94.56 198 ALA A O 1
ATOM 1503 N N . ILE A 1 199 ? -4.205 -0.095 -1.938 1.00 92.88 199 ILE A N 1
ATOM 1504 C CA . ILE A 1 199 ? -4.899 -0.292 -0.661 1.00 92.88 199 ILE A CA 1
ATOM 1505 C C . ILE A 1 199 ? -6.365 0.127 -0.780 1.00 92.88 199 ILE A C 1
ATOM 1507 O O . ILE A 1 199 ? -7.246 -0.635 -0.388 1.00 92.88 199 ILE A O 1
ATOM 1511 N N . GLU A 1 200 ? -6.624 1.296 -1.366 1.00 90.31 200 GLU A N 1
ATOM 1512 C CA . GLU A 1 200 ? -7.966 1.862 -1.532 1.00 90.31 200 GLU A CA 1
ATOM 1513 C C . GLU A 1 200 ? -8.895 0.932 -2.321 1.00 90.31 200 GLU A C 1
ATOM 1515 O O . GLU A 1 200 ? -10.018 0.666 -1.899 1.00 90.31 200 GLU A O 1
ATOM 1520 N N . ILE A 1 201 ? -8.415 0.384 -3.442 1.00 90.81 201 ILE A N 1
ATOM 1521 C CA . ILE A 1 201 ? -9.213 -0.512 -4.294 1.00 90.81 201 ILE A CA 1
ATOM 1522 C C . ILE A 1 201 ? -9.183 -1.977 -3.829 1.00 90.81 201 ILE A C 1
ATOM 1524 O O . ILE A 1 201 ? -9.781 -2.838 -4.471 1.00 90.81 201 ILE A O 1
ATOM 1528 N N . GLY A 1 202 ? -8.471 -2.278 -2.739 1.00 88.81 202 GLY A N 1
ATOM 1529 C CA . GLY A 1 202 ? -8.403 -3.619 -2.160 1.00 88.81 202 GLY A CA 1
ATOM 1530 C C . GLY A 1 202 ? -7.525 -4.617 -2.919 1.00 88.81 202 GLY A C 1
ATOM 1531 O O . GLY A 1 202 ? -7.664 -5.819 -2.710 1.00 88.81 202 GLY A O 1
ATOM 1532 N N . GLU A 1 203 ? -6.606 -4.159 -3.773 1.00 93.44 203 GLU A N 1
ATOM 1533 C CA . GLU A 1 203 ? -5.597 -5.018 -4.414 1.00 93.44 203 GLU A CA 1
ATOM 1534 C C . GLU A 1 203 ? -4.431 -5.357 -3.476 1.00 93.44 203 GLU A C 1
ATOM 1536 O O . GLU A 1 203 ? -3.780 -6.390 -3.642 1.00 93.44 203 GLU A O 1
ATOM 1541 N N . LEU A 1 204 ? -4.180 -4.515 -2.471 1.00 94.75 204 LEU A N 1
ATOM 1542 C CA . LEU A 1 204 ? -3.163 -4.721 -1.447 1.00 94.75 204 LEU A CA 1
ATOM 1543 C C . LEU A 1 204 ? -3.772 -4.560 -0.055 1.00 94.75 204 LEU A C 1
ATOM 1545 O O . LEU A 1 204 ? -4.335 -3.523 0.276 1.00 94.75 204 LEU A O 1
ATOM 1549 N N . MET A 1 205 ? -3.611 -5.569 0.792 1.00 91.94 205 MET A N 1
ATOM 1550 C CA . MET A 1 205 ? -4.152 -5.577 2.148 1.00 91.94 205 MET A CA 1
ATOM 1551 C C . MET A 1 205 ? -3.021 -5.645 3.173 1.00 91.94 205 MET A C 1
ATOM 1553 O O . MET A 1 205 ? -2.113 -6.476 3.074 1.00 91.94 205 MET A O 1
ATOM 1557 N N . LEU A 1 206 ? -3.087 -4.785 4.191 1.00 89.94 206 LEU A N 1
ATOM 1558 C CA . LEU A 1 206 ? -2.148 -4.814 5.310 1.00 89.94 206 LEU A CA 1
ATOM 1559 C C . LEU A 1 206 ? -2.681 -5.770 6.381 1.00 89.94 206 LEU A C 1
ATOM 1561 O O . LEU A 1 206 ? -3.821 -5.637 6.825 1.00 89.94 206 LEU A O 1
ATOM 1565 N N . LYS A 1 207 ? -1.857 -6.734 6.809 1.00 75.56 207 LYS A N 1
ATOM 1566 C CA . LYS A 1 207 ? -2.271 -7.777 7.763 1.00 75.56 207 LYS A CA 1
ATOM 1567 C C . LYS A 1 207 ? -2.653 -7.211 9.137 1.00 75.56 207 LYS A C 1
ATOM 1569 O O . LYS A 1 207 ? -3.562 -7.728 9.774 1.00 75.56 207 LYS A O 1
ATOM 1574 N N . ASN A 1 208 ? -1.974 -6.146 9.557 1.00 70.50 208 ASN A N 1
ATOM 1575 C CA . ASN A 1 208 ? -2.163 -5.493 10.850 1.00 70.50 208 ASN A CA 1
ATOM 1576 C C . ASN A 1 208 ? -2.672 -4.053 10.673 1.00 70.50 208 ASN A C 1
ATOM 1578 O O . ASN A 1 208 ? -2.163 -3.147 11.330 1.00 70.50 208 ASN A O 1
ATOM 1582 N N . ARG A 1 209 ? -3.607 -3.809 9.740 1.00 73.56 209 ARG A N 1
ATOM 1583 C CA . ARG A 1 209 ? -4.151 -2.453 9.573 1.00 73.56 209 ARG A CA 1
ATOM 1584 C C . ARG A 1 209 ? -4.943 -2.023 10.808 1.00 73.56 209 ARG A C 1
ATOM 1586 O O . ARG A 1 209 ? -5.733 -2.803 11.340 1.00 73.56 209 ARG A O 1
ATOM 1593 N N . SER A 1 210 ? -4.780 -0.769 11.202 1.00 74.50 210 SER A N 1
ATOM 1594 C CA . SER A 1 210 ? -5.703 -0.062 12.077 1.00 74.50 210 SER A CA 1
ATOM 1595 C C . SER A 1 210 ? -7.087 -0.025 11.432 1.00 74.50 210 SER A C 1
ATOM 1597 O O . SER A 1 210 ? -7.226 0.118 10.214 1.00 74.50 210 SER A O 1
ATOM 1599 N N . MET A 1 211 ? -8.123 -0.189 12.251 1.00 78.38 211 MET A N 1
ATOM 1600 C CA . MET A 1 211 ? -9.505 -0.126 11.788 1.00 78.38 211 MET A CA 1
ATOM 1601 C C . MET A 1 211 ? -9.833 1.286 11.305 1.00 78.38 211 MET A C 1
ATOM 1603 O O . MET A 1 211 ? -9.531 2.261 11.990 1.00 78.38 211 MET A O 1
ATOM 1607 N N . THR A 1 212 ? -10.468 1.405 10.139 1.00 79.88 212 THR A N 1
ATOM 1608 C CA . THR A 1 212 ? -10.887 2.719 9.634 1.00 79.88 212 THR A CA 1
ATOM 1609 C C . THR A 1 212 ? -12.086 3.242 10.430 1.00 79.88 212 THR A C 1
ATOM 1611 O O . THR A 1 212 ? -12.884 2.467 10.962 1.00 79.88 212 THR A O 1
ATOM 1614 N N . ARG A 1 213 ? -12.282 4.568 10.470 1.00 81.12 213 ARG A N 1
ATOM 1615 C CA . ARG A 1 213 ? -13.454 5.185 11.126 1.00 81.12 213 ARG A CA 1
ATOM 1616 C C . ARG A 1 213 ? -14.781 4.626 10.604 1.00 81.12 213 ARG A C 1
ATOM 1618 O O . ARG A 1 213 ? -15.699 4.407 11.385 1.00 81.12 213 ARG A O 1
ATOM 1625 N N . ASN A 1 214 ? -14.891 4.390 9.297 1.00 82.31 214 ASN A N 1
ATOM 1626 C CA . ASN A 1 214 ? -16.115 3.847 8.706 1.00 82.31 214 ASN A CA 1
ATOM 1627 C C . ASN A 1 214 ? -16.351 2.398 9.143 1.00 82.31 214 ASN A C 1
ATOM 1629 O O . ASN A 1 214 ? -17.471 2.060 9.510 1.00 82.31 214 ASN A O 1
ATOM 1633 N N . GLU A 1 215 ? -15.306 1.570 9.175 1.00 83.69 215 GLU A N 1
ATOM 1634 C CA . GLU A 1 215 ? -15.393 0.200 9.695 1.00 83.69 215 GLU A CA 1
ATOM 1635 C C . GLU A 1 215 ? -15.764 0.179 11.177 1.00 83.69 215 GLU A C 1
ATOM 1637 O O . GLU A 1 215 ? -16.608 -0.617 11.578 1.00 83.69 215 GLU A O 1
ATOM 1642 N N . ALA A 1 216 ? -15.205 1.092 11.974 1.00 87.31 216 ALA A N 1
ATOM 1643 C CA . ALA A 1 216 ? -15.566 1.245 13.378 1.00 87.31 216 ALA A CA 1
ATOM 1644 C C . ALA A 1 216 ? -17.045 1.631 13.548 1.00 87.31 216 ALA A C 1
ATOM 1646 O O . ALA A 1 216 ? -17.735 1.069 14.393 1.00 87.31 216 ALA A O 1
ATOM 1647 N N . ILE A 1 217 ? -17.570 2.534 12.711 1.00 87.94 217 ILE A N 1
ATOM 1648 C CA . ILE A 1 217 ? -18.994 2.911 12.729 1.00 87.94 217 ILE A CA 1
ATOM 1649 C C . ILE A 1 217 ? -19.886 1.737 12.315 1.00 87.94 217 ILE A C 1
ATOM 1651 O O . ILE A 1 217 ? -20.936 1.537 12.923 1.00 87.94 217 ILE A O 1
ATOM 1655 N N . VAL A 1 218 ? -19.500 0.975 11.288 1.00 91.88 218 VAL A N 1
ATOM 1656 C CA . VAL A 1 218 ? -20.253 -0.209 10.848 1.00 91.88 218 VAL A CA 1
ATOM 1657 C C . VAL A 1 218 ? -20.287 -1.254 11.959 1.00 91.88 218 VAL A C 1
ATOM 1659 O O . VAL A 1 218 ? -21.374 -1.667 12.346 1.00 91.88 218 VAL A O 1
ATOM 1662 N N . LYS A 1 219 ? -19.138 -1.581 12.563 1.00 91.12 219 LYS A N 1
ATOM 1663 C CA . LYS A 1 219 ? -19.078 -2.509 13.702 1.00 91.12 219 LYS A CA 1
ATOM 1664 C C . LYS A 1 219 ? -19.884 -2.030 14.900 1.00 91.12 219 LYS A C 1
ATOM 1666 O O . LYS A 1 219 ? -20.531 -2.836 15.551 1.00 91.12 219 LYS A O 1
ATOM 1671 N N . LEU A 1 220 ? -19.878 -0.728 15.186 1.00 93.62 220 LEU A N 1
ATOM 1672 C CA . LEU A 1 220 ? -20.675 -0.170 16.276 1.00 93.62 220 LEU A CA 1
ATOM 1673 C C . LEU A 1 220 ? -22.183 -0.307 16.010 1.00 93.62 220 LEU A C 1
ATOM 1675 O O . LEU A 1 220 ? -22.943 -0.558 16.942 1.00 93.62 220 LEU A O 1
ATOM 1679 N N . LYS A 1 221 ? -22.620 -0.153 14.753 1.00 94.88 221 LYS A N 1
ATOM 1680 C CA . LYS A 1 221 ? -24.018 -0.383 14.356 1.00 94.88 221 LYS A CA 1
ATOM 1681 C C . LYS A 1 221 ? -24.392 -1.856 14.477 1.00 94.88 221 LYS A C 1
ATOM 1683 O O . LYS A 1 221 ? -25.383 -2.154 15.123 1.00 94.88 221 LYS A O 1
ATOM 1688 N N . GLU A 1 222 ? -23.562 -2.754 13.953 1.00 93.62 222 GLU A N 1
ATOM 1689 C CA . GLU A 1 222 ? -23.769 -4.201 14.081 1.00 93.62 222 GLU A CA 1
ATOM 1690 C C . GLU A 1 222 ? -23.820 -4.634 15.553 1.00 93.62 222 GLU A C 1
ATOM 1692 O O . GLU A 1 222 ? -24.704 -5.385 15.946 1.00 93.62 222 GLU A O 1
ATOM 1697 N N . ALA A 1 223 ? -22.921 -4.119 16.396 1.00 93.25 223 ALA A N 1
ATOM 1698 C CA . ALA A 1 223 ? -22.925 -4.393 17.832 1.00 93.25 223 ALA A CA 1
ATOM 1699 C C . ALA A 1 223 ? -24.201 -3.889 18.517 1.00 93.25 223 ALA A C 1
ATOM 1701 O O . ALA A 1 223 ? -24.730 -4.561 19.400 1.00 93.25 223 ALA A O 1
ATOM 1702 N N . LYS A 1 224 ? -24.718 -2.730 18.093 1.00 94.56 224 LYS A N 1
ATOM 1703 C CA . LYS A 1 224 ? -25.995 -2.209 18.584 1.00 94.56 224 LYS A CA 1
ATOM 1704 C C . LYS A 1 224 ? -27.161 -3.102 18.157 1.00 94.56 224 LYS A C 1
ATOM 1706 O O . LYS A 1 224 ? -27.989 -3.436 18.992 1.00 94.56 224 LYS A O 1
ATOM 1711 N N . ASP A 1 225 ? -27.188 -3.535 16.901 1.00 96.12 225 ASP A N 1
ATOM 1712 C CA . ASP A 1 225 ? -28.222 -4.444 16.405 1.00 96.12 225 ASP A CA 1
ATOM 1713 C C . ASP A 1 225 ? -28.176 -5.788 17.159 1.00 96.12 225 ASP A C 1
ATOM 1715 O O . ASP A 1 225 ? -29.213 -6.331 17.527 1.00 96.12 225 ASP A O 1
ATOM 1719 N N . LEU A 1 226 ? -26.980 -6.308 17.464 1.00 95.06 226 LEU A N 1
ATOM 1720 C CA . LEU A 1 226 ? -26.809 -7.520 18.276 1.00 95.06 226 LEU A CA 1
ATOM 1721 C C . LEU A 1 226 ? -27.305 -7.343 19.716 1.00 95.06 226 LEU A C 1
ATOM 1723 O O . LEU A 1 226 ? -27.910 -8.267 20.259 1.00 95.06 226 LEU A O 1
ATOM 1727 N N . LEU A 1 227 ? -27.071 -6.178 20.326 1.00 94.75 227 LEU A N 1
ATOM 1728 C CA . LEU A 1 227 ? -27.615 -5.840 21.641 1.00 94.75 227 LEU A CA 1
ATOM 1729 C C . LEU A 1 227 ? -29.148 -5.787 21.602 1.00 94.75 227 LEU A C 1
ATOM 1731 O O . LEU A 1 227 ? -29.803 -6.401 22.442 1.00 94.75 227 LEU A O 1
ATOM 1735 N N . ASP A 1 228 ? -29.713 -5.104 20.604 1.00 95.44 228 ASP A N 1
ATOM 1736 C CA . ASP A 1 228 ? -31.162 -4.956 20.427 1.00 95.44 228 ASP A CA 1
ATOM 1737 C C . ASP A 1 228 ? -31.843 -6.317 20.161 1.00 95.44 228 ASP A C 1
ATOM 1739 O O . ASP A 1 228 ? -32.978 -6.547 20.580 1.00 95.44 228 ASP A O 1
ATOM 1743 N N . LEU A 1 229 ? -31.131 -7.256 19.524 1.00 96.25 229 LEU A N 1
ATOM 1744 C CA . LEU A 1 229 ? -31.563 -8.644 19.314 1.00 96.25 229 LEU A CA 1
ATOM 1745 C C . LEU A 1 229 ? -31.331 -9.565 20.528 1.00 96.25 229 LEU A C 1
ATOM 1747 O O . LEU A 1 229 ? -31.702 -10.739 20.476 1.00 96.25 229 LEU A O 1
ATOM 1751 N N . GLY A 1 230 ? -30.710 -9.077 21.606 1.00 92.25 230 GLY A N 1
ATOM 1752 C CA . GLY A 1 230 ? -30.371 -9.878 22.789 1.00 92.25 230 GLY A CA 1
ATOM 1753 C C . GLY A 1 230 ? -29.266 -10.916 22.555 1.00 92.25 230 GLY A C 1
ATOM 1754 O O . GLY A 1 230 ? -29.143 -11.868 23.324 1.00 92.25 230 GLY A O 1
ATOM 1755 N N . LEU A 1 231 ? -28.472 -10.754 21.492 1.00 93.81 231 LEU A N 1
ATOM 1756 C CA . LEU A 1 231 ? -27.341 -11.619 21.128 1.00 93.81 231 LEU A CA 1
ATOM 1757 C C . LEU A 1 231 ? -26.003 -11.133 21.717 1.00 93.81 231 LEU A C 1
ATOM 1759 O O . LEU A 1 231 ? -24.988 -11.810 21.571 1.00 93.81 231 LEU A O 1
ATOM 1763 N N . MET A 1 232 ? -26.003 -9.967 22.365 1.00 92.00 232 MET A N 1
ATOM 1764 C CA . MET A 1 232 ? -24.870 -9.352 23.058 1.00 92.00 232 MET A CA 1
ATOM 1765 C C . MET A 1 232 ? -25.361 -8.738 24.372 1.00 92.00 232 MET A C 1
ATOM 1767 O O . MET A 1 232 ? -26.483 -8.233 24.442 1.00 92.00 232 MET A O 1
ATOM 1771 N N . SER A 1 233 ? -24.535 -8.763 25.417 1.00 94.69 233 SER A N 1
ATOM 1772 C CA . SER A 1 233 ? -24.856 -8.098 26.686 1.00 94.69 233 SER A CA 1
ATOM 17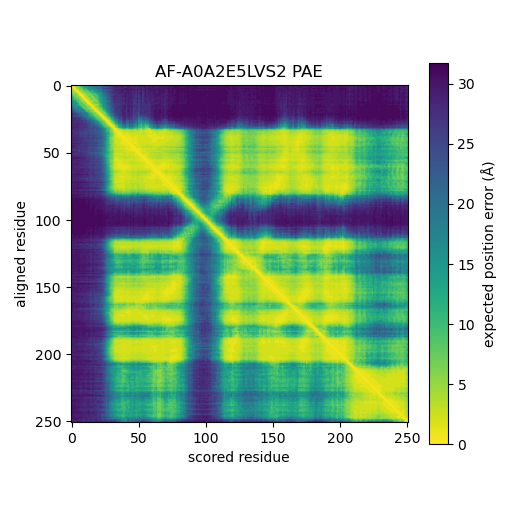73 C C . SER A 1 233 ? -24.604 -6.583 26.631 1.00 94.69 233 SER A C 1
ATOM 1775 O O . SER A 1 233 ? -23.770 -6.095 25.865 1.00 94.69 233 SER A O 1
ATOM 1777 N N . SER A 1 234 ? -25.282 -5.809 27.486 1.00 93.12 234 SER A N 1
ATOM 1778 C CA . SER A 1 234 ? -25.051 -4.356 27.580 1.00 93.12 234 SER A CA 1
ATOM 1779 C C . SER A 1 234 ? -23.609 -4.008 27.972 1.00 93.12 234 SER A C 1
ATOM 1781 O O . SER A 1 234 ? -23.074 -3.002 27.516 1.00 93.12 234 SER A O 1
ATOM 1783 N N . GLU A 1 235 ? -22.966 -4.847 28.786 1.00 92.81 235 GLU A N 1
ATOM 1784 C CA . GLU A 1 235 ? -21.579 -4.661 29.229 1.00 92.81 235 GLU A CA 1
ATOM 1785 C C . GLU A 1 235 ? -20.581 -4.851 28.076 1.00 92.81 235 GLU A C 1
ATOM 1787 O O . GLU A 1 235 ? -19.668 -4.041 27.900 1.00 92.81 235 GLU A O 1
ATOM 1792 N N . GLU A 1 236 ? -20.780 -5.883 27.248 1.00 91.88 236 GLU A N 1
ATOM 1793 C CA . GLU A 1 236 ? -19.971 -6.122 26.045 1.00 91.88 236 GLU A CA 1
ATOM 1794 C C . GLU A 1 236 ? -20.133 -4.994 25.024 1.00 91.88 236 GLU A C 1
ATOM 1796 O O . GLU A 1 236 ? -19.140 -4.544 24.440 1.00 91.88 236 GLU A O 1
ATOM 1801 N N . PHE A 1 237 ? -21.362 -4.498 24.848 1.00 95.12 237 PHE A N 1
ATOM 1802 C CA . PHE A 1 237 ? -21.638 -3.373 23.962 1.00 95.12 237 PHE A CA 1
ATOM 1803 C C . PHE A 1 237 ? -20.923 -2.098 24.417 1.00 95.12 237 PHE A C 1
ATOM 1805 O O . PHE A 1 237 ? -20.242 -1.466 23.611 1.00 95.12 237 PHE A O 1
ATOM 1812 N N . GLU A 1 238 ? -21.030 -1.718 25.694 1.00 94.00 238 GLU A N 1
ATOM 1813 C CA . GLU A 1 238 ? -20.391 -0.492 26.194 1.00 94.00 238 GLU A CA 1
ATOM 1814 C C . GLU A 1 238 ? -18.861 -0.575 26.132 1.00 94.00 238 GLU A C 1
ATOM 1816 O O . GLU A 1 238 ? -18.205 0.398 25.751 1.00 94.00 238 GLU A O 1
ATOM 1821 N N . LYS A 1 239 ? -18.275 -1.752 26.396 1.00 94.38 239 LYS A N 1
ATOM 1822 C CA . LYS A 1 239 ? -16.834 -1.961 26.208 1.00 94.38 239 LYS A CA 1
ATOM 1823 C C . LYS A 1 239 ? -16.424 -1.741 24.749 1.00 94.38 239 LYS A C 1
ATOM 1825 O O . LYS A 1 239 ? -15.493 -0.982 24.479 1.00 94.38 239 LYS A O 1
ATOM 1830 N N . MET A 1 240 ? -17.139 -2.360 23.806 1.00 90.44 240 MET A N 1
ATOM 1831 C CA . MET A 1 240 ? -16.861 -2.203 22.376 1.00 90.44 240 MET A CA 1
ATOM 1832 C C . MET A 1 240 ? -17.082 -0.758 21.915 1.00 90.44 240 MET A C 1
ATOM 1834 O O . MET A 1 240 ? -16.320 -0.229 21.108 1.00 90.44 240 MET A O 1
ATOM 1838 N N . ARG A 1 241 ? -18.102 -0.090 22.457 1.00 92.00 241 ARG A N 1
ATOM 1839 C CA . ARG A 1 241 ? -18.400 1.310 22.178 1.00 92.00 241 ARG A CA 1
ATOM 1840 C C .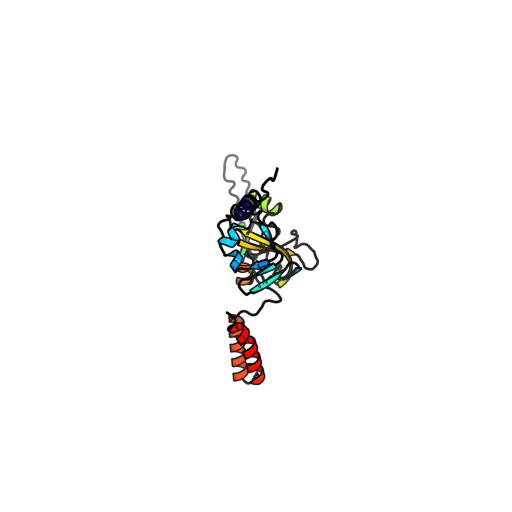 ARG A 1 241 ? -17.263 2.226 22.608 1.00 92.00 241 ARG A C 1
ATOM 1842 O O . ARG A 1 241 ? -16.886 3.069 21.804 1.00 92.00 241 ARG A O 1
ATOM 1849 N N . GLU A 1 242 ? -16.711 2.085 23.812 1.00 92.88 242 GLU A N 1
ATOM 1850 C CA . GLU A 1 242 ? -15.594 2.931 24.266 1.00 92.88 242 GLU A CA 1
ATOM 1851 C C . GLU A 1 242 ? -14.301 2.668 23.467 1.00 92.88 242 GLU A C 1
ATOM 1853 O O . GLU A 1 242 ? -13.619 3.620 23.071 1.00 92.88 242 GLU A O 1
ATOM 1858 N N . GLU A 1 243 ? -14.007 1.408 23.122 1.00 88.31 243 GLU A N 1
ATOM 1859 C CA . GLU A 1 243 ? -12.879 1.059 22.240 1.00 88.31 243 GLU A CA 1
ATOM 1860 C C . GLU A 1 243 ? -13.025 1.712 20.852 1.00 88.31 243 GLU A C 1
ATOM 1862 O O . GLU A 1 243 ? -12.121 2.404 20.373 1.00 88.31 243 GLU A O 1
ATOM 1867 N N . LEU A 1 244 ? -14.192 1.558 20.215 1.00 90.69 244 LEU A N 1
ATOM 1868 C CA . LEU A 1 244 ? -14.458 2.104 18.880 1.00 90.69 244 LEU A CA 1
ATOM 1869 C C . LEU A 1 244 ? -14.612 3.628 18.887 1.00 90.69 244 LEU A C 1
ATOM 1871 O O . LEU A 1 244 ? -14.271 4.285 17.906 1.00 90.69 244 LEU A O 1
ATOM 1875 N N . LYS A 1 245 ? -15.097 4.219 19.980 1.00 90.81 245 LYS A N 1
ATOM 1876 C CA . LYS A 1 245 ? -15.261 5.671 20.134 1.00 90.81 245 LYS A CA 1
ATOM 1877 C C . LYS A 1 245 ? -13.930 6.401 20.052 1.00 90.81 245 LYS A C 1
ATOM 1879 O O . LYS A 1 245 ? -13.882 7.442 19.404 1.00 90.81 245 LYS A O 1
ATOM 1884 N N . THR A 1 246 ? -12.865 5.839 20.625 1.00 86.75 246 THR A N 1
ATOM 1885 C CA . THR A 1 246 ? -11.504 6.381 20.474 1.00 86.75 246 THR A CA 1
ATOM 1886 C C . THR A 1 246 ? -11.132 6.489 18.991 1.00 86.75 246 THR A C 1
ATOM 1888 O O . THR A 1 246 ? -10.772 7.563 18.524 1.00 86.75 246 THR A O 1
ATOM 1891 N N . ILE A 1 247 ? -11.377 5.431 18.211 1.00 84.25 247 ILE A N 1
ATOM 1892 C CA . ILE A 1 247 ? -11.100 5.381 16.761 1.00 84.25 247 ILE A CA 1
ATOM 1893 C C . ILE A 1 247 ? -12.003 6.341 15.963 1.00 84.25 247 ILE A C 1
ATOM 1895 O O . ILE A 1 247 ? -11.604 6.907 14.947 1.00 84.25 247 ILE A O 1
ATOM 1899 N N . ILE A 1 248 ? -13.254 6.523 16.392 1.00 84.50 248 ILE A N 1
ATOM 1900 C CA . ILE A 1 248 ? -14.229 7.378 15.701 1.00 84.50 248 ILE A CA 1
ATOM 1901 C C . ILE A 1 248 ? -13.951 8.869 15.950 1.00 84.50 248 ILE A C 1
ATOM 1903 O O . ILE A 1 248 ? -14.190 9.686 15.050 1.00 84.50 248 ILE A O 1
ATOM 1907 N N . LEU A 1 249 ? -13.486 9.216 17.155 1.00 85.38 249 LEU A N 1
ATOM 1908 C CA . LEU A 1 249 ? -13.245 10.590 17.600 1.00 85.38 249 LEU A CA 1
ATOM 1909 C C . LEU A 1 249 ? -11.818 11.087 17.338 1.00 85.38 249 LEU A C 1
ATOM 1911 O O . LEU A 1 249 ? -11.652 12.298 17.224 1.00 85.38 249 LEU A O 1
ATOM 1915 N N . GLU A 1 250 ? -10.815 10.212 17.205 1.00 68.00 250 GLU A N 1
ATOM 1916 C CA . GLU A 1 250 ? -9.471 10.589 16.739 1.00 68.00 250 GLU A CA 1
ATOM 1917 C C . GLU A 1 250 ? -9.513 11.009 15.256 1.00 68.00 250 GLU A C 1
ATOM 1919 O O . GLU A 1 250 ? -9.255 10.220 14.347 1.00 68.00 250 GLU A O 1
ATOM 1924 N N . LYS A 1 251 ? -9.886 12.268 15.002 1.00 54.12 251 LYS A N 1
ATOM 1925 C CA . LYS A 1 251 ? -9.596 13.024 13.776 1.00 54.12 251 LYS A CA 1
ATOM 1926 C C . LYS A 1 251 ? -9.461 14.507 14.090 1.00 54.12 251 LYS A C 1
ATOM 1928 O O . LYS A 1 251 ? -10.496 15.115 14.440 1.00 54.12 251 LYS A O 1
#

Solvent-accessible surface area (backbone atoms only — not comparable to full-atom values): 14319 Å² total; per-residue (Å²): 137,90,78,86,90,74,71,69,68,64,61,53,59,58,57,63,65,63,69,77,75,80,74,87,74,81,68,77,74,72,52,55,65,60,40,68,65,47,43,42,69,50,28,64,32,68,82,55,32,55,60,51,45,70,61,20,31,43,48,31,39,29,43,85,87,66,38,78,48,42,67,67,39,62,33,32,30,31,53,57,83,34,78,45,72,51,70,54,59,54,72,52,77,74,85,69,98,54,98,84,66,97,69,80,77,57,62,59,62,53,54,74,50,76,48,50,17,32,80,37,35,29,55,28,50,86,88,31,70,68,39,49,56,34,46,77,72,73,40,76,77,54,53,33,48,54,90,50,48,70,41,64,29,22,31,69,44,39,26,37,27,37,68,77,50,66,91,36,47,44,39,44,27,37,34,32,29,42,75,85,72,50,51,65,74,97,24,63,29,38,24,35,65,32,48,67,62,22,41,74,72,39,39,37,40,63,76,82,58,71,79,49,48,67,57,37,52,50,51,50,49,53,46,47,53,31,36,77,69,67,77,41,53,73,68,60,43,52,54,52,46,56,60,37,44,54,52,60,63,71,121

Secondary structure (DSSP, 8-state):
-----SSSHHHHHHHHHTSSS--------PPPSEEEEEEHHHHH-HHHHTTSPTTEEEEEEE-TTS-EEETT-EEEE----EEEEEEEEEEE------TT------EEEEEEEEEEEEEEEEES-TTSHHHHHHHHTTPPPPEEEGGGTT-EEEEEEEEEEESSSTTSPEEEEEEEEETTS--BTTBS-EEES-HHHHHHTTSEEETTPPPPHHHHHHHHHHHHHHHHTTSS-HHHHHHHHHHHHHHHH--

Sequence (251 aa):
MKINFGLFLFLFATYVSAQGELSSTNEKKNPKKWLESLTYNQSQDIEFYKNIKSGTKLGEYITYDGNSIKLGDTLIIGAPTSSSSYNVGHAWGQSSSSKNIRTGSAIAIGRSSSYQTFATIQLGRPAGVGTVLGAINGYTPSMAGLSFMGEKVIVTQMRASHNGGRKKPLYVKILLGEINGKAFGLNKVLTVLNTELAIEIGELMLKNRSMTRNEAIVKLKEAKDLLDLGLMSSEEFEKMREELKTIILEK

Foldseek 3Di:
DDDDPDPPVVVVVVVVVVVPDDDPPPPVPPAQLEDAEDEPVLLQDQVRLLSHAFFRWYQWYQYPQRDIDGAFAKKWFAAFDDKDKDWPWDFDFDDDPDPPDPDRPGDTPTDIDIFGFHPFKFFADCPDPVNVVCVVVVHHTHTHTRVRHGAIWGFHIKTWGAPPDSSGGTFIKTWTAHPVQDDPVVHRTMIGNGPRVCVVVGRMGHPDDDQALVNLVVVLVVLVVCVVVVVDPPVRSVVSCVVSVVNNVPD

Radius of gyration: 30.39 Å; Cα contacts (8 Å, |Δi|>4): 409; chains: 1; bounding box: 90×76×89 Å

Mean predicted aligned error: 14.6 Å